Protein AF-A0A1X7SLJ9-F1 (afdb_monomer_lite)

Organism: Amphimedon queenslandica (NCBI:txid400682)

Structure (mmCIF, N/CA/C/O backbone):
data_AF-A0A1X7SLJ9-F1
#
_entry.id   AF-A0A1X7SLJ9-F1
#
loop_
_atom_site.group_PDB
_atom_site.id
_atom_site.type_symbol
_atom_site.label_atom_id
_atom_site.label_alt_id
_atom_site.label_comp_id
_atom_site.label_asym_id
_atom_site.label_entity_id
_atom_site.label_seq_id
_atom_site.pdbx_PDB_ins_code
_atom_site.Cartn_x
_atom_site.Cartn_y
_atom_site.Cartn_z
_atom_site.occupancy
_atom_site.B_iso_or_equiv
_atom_site.auth_seq_id
_atom_site.auth_comp_id
_atom_site.auth_asym_id
_atom_site.auth_atom_id
_atom_site.pdbx_PDB_model_num
ATOM 1 N N . PHE A 1 1 ? 35.121 7.921 26.436 1.00 48.25 1 PHE A N 1
ATOM 2 C CA . PHE A 1 1 ? 33.794 7.275 26.400 1.00 48.25 1 PHE A CA 1
ATOM 3 C C . PHE A 1 1 ? 33.051 7.766 25.170 1.00 48.25 1 PHE A C 1
ATOM 5 O O . PHE A 1 1 ? 33.217 8.932 24.834 1.00 48.25 1 PHE A O 1
ATOM 12 N N . ARG A 1 2 ? 32.301 6.902 24.476 1.00 56.66 2 ARG A N 1
ATOM 13 C CA . ARG A 1 2 ? 31.325 7.338 23.464 1.00 56.66 2 ARG A CA 1
ATOM 14 C C . ARG A 1 2 ? 29.972 7.434 24.161 1.00 56.66 2 ARG A C 1
ATOM 16 O O . ARG A 1 2 ? 29.612 6.500 24.869 1.00 56.66 2 ARG A O 1
ATOM 23 N N . VAL A 1 3 ? 29.285 8.556 23.991 1.00 63.47 3 VAL A N 1
ATOM 24 C CA . VAL A 1 3 ? 27.896 8.737 24.423 1.00 63.47 3 VAL A CA 1
ATOM 25 C C . VAL A 1 3 ? 27.028 8.500 23.192 1.00 63.47 3 VAL A C 1
ATOM 27 O O . VAL A 1 3 ? 27.372 8.983 22.115 1.00 63.47 3 VAL A O 1
ATOM 30 N N . TYR A 1 4 ? 25.962 7.720 23.342 1.00 71.12 4 TYR A N 1
ATOM 31 C CA . TYR A 1 4 ? 24.974 7.494 22.292 1.00 71.12 4 TYR A CA 1
ATOM 32 C C . TYR A 1 4 ? 23.721 8.299 22.634 1.00 71.12 4 TYR A C 1
ATOM 34 O O . TYR A 1 4 ? 23.261 8.263 23.775 1.00 71.12 4 TYR A O 1
ATOM 42 N N . THR A 1 5 ? 23.201 9.030 21.652 1.00 79.69 5 THR A N 1
ATOM 43 C CA . THR A 1 5 ? 22.027 9.899 21.783 1.00 79.69 5 THR A CA 1
ATOM 44 C C . THR A 1 5 ? 20.892 9.298 20.949 1.00 79.69 5 THR A C 1
ATOM 46 O O . THR A 1 5 ? 21.154 8.955 19.793 1.00 79.69 5 THR A O 1
ATOM 49 N N . PRO A 1 6 ? 19.666 9.139 21.486 1.00 78.38 6 PRO A N 1
ATOM 50 C CA . PRO A 1 6 ? 18.526 8.654 20.713 1.00 78.38 6 PRO A CA 1
ATOM 51 C C . PRO A 1 6 ? 18.189 9.593 19.553 1.00 78.38 6 PRO A C 1
ATOM 53 O O . PRO A 1 6 ? 18.415 10.801 19.632 1.00 78.38 6 PRO A O 1
ATOM 56 N N . VAL A 1 7 ? 17.620 9.029 18.492 1.00 82.50 7 VAL A N 1
ATOM 57 C CA . VAL A 1 7 ? 17.090 9.758 17.335 1.00 82.50 7 VAL A CA 1
ATOM 58 C C . VAL A 1 7 ? 15.571 9.638 17.377 1.00 82.50 7 VAL A C 1
ATOM 60 O O . VAL A 1 7 ? 15.067 8.537 17.585 1.00 82.50 7 VAL A O 1
ATOM 63 N N . CYS A 1 8 ? 14.843 10.739 17.211 1.00 79.06 8 CYS A N 1
ATOM 64 C CA . CYS A 1 8 ? 13.381 10.740 17.214 1.00 79.06 8 CYS A CA 1
ATOM 65 C C . CYS A 1 8 ? 12.800 10.469 15.822 1.00 79.06 8 CYS A C 1
ATOM 67 O O . CYS A 1 8 ? 13.476 10.669 14.814 1.00 79.06 8 CYS A O 1
ATOM 69 N N . ASN A 1 9 ? 11.563 9.972 15.753 1.00 70.00 9 ASN A N 1
ATOM 70 C CA . ASN A 1 9 ? 10.959 9.502 14.504 1.00 70.00 9 ASN A CA 1
ATOM 71 C C . ASN A 1 9 ? 10.797 10.618 13.451 1.00 70.00 9 ASN A C 1
ATOM 73 O O . ASN A 1 9 ? 11.026 10.374 12.270 1.00 70.00 9 ASN A O 1
ATOM 77 N N . ASP A 1 10 ? 10.509 11.852 13.878 1.00 71.94 10 ASP A N 1
ATOM 78 C CA . ASP A 1 10 ? 10.518 13.058 13.028 1.00 71.94 10 ASP A CA 1
ATOM 79 C C . ASP A 1 10 ? 11.873 13.329 12.343 1.00 71.94 10 ASP A C 1
ATOM 81 O O . ASP A 1 10 ? 11.947 13.991 11.309 1.00 71.94 10 ASP A O 1
ATOM 85 N N . ALA A 1 11 ? 12.961 12.828 12.926 1.00 72.56 11 ALA A N 1
ATOM 86 C CA . ALA A 1 11 ? 14.315 13.095 12.486 1.00 72.56 11 ALA A CA 1
ATOM 87 C C . ALA A 1 11 ? 14.735 12.259 11.276 1.00 72.56 11 ALA A C 1
ATOM 89 O O . ALA A 1 11 ? 15.725 12.608 10.634 1.00 72.56 11 ALA A O 1
ATOM 90 N N . ILE A 1 12 ? 14.043 11.152 10.989 1.00 68.12 12 ILE A N 1
ATOM 91 C CA . ILE A 1 12 ? 14.459 10.176 9.979 1.00 68.12 12 ILE A CA 1
ATOM 92 C C . ILE A 1 12 ? 13.602 10.282 8.718 1.00 68.12 12 ILE A C 1
ATOM 94 O O . ILE A 1 12 ? 12.466 9.820 8.665 1.00 68.12 12 ILE A O 1
ATOM 98 N N . ASN A 1 13 ? 14.216 10.799 7.656 1.00 65.25 13 ASN A N 1
ATOM 99 C CA . ASN A 1 13 ? 13.732 10.662 6.281 1.00 65.25 13 ASN A CA 1
ATOM 100 C C . ASN A 1 13 ? 14.383 9.467 5.566 1.00 65.25 13 ASN A C 1
ATOM 102 O O . ASN A 1 13 ? 15.430 8.955 5.985 1.00 65.25 13 ASN A O 1
ATOM 106 N N . ASP A 1 14 ? 13.788 9.084 4.435 1.00 59.72 14 ASP A N 1
ATOM 107 C CA . ASP A 1 14 ? 14.181 7.918 3.636 1.00 59.72 14 ASP A CA 1
ATOM 108 C C . ASP A 1 14 ? 15.657 7.985 3.216 1.00 59.72 14 ASP A C 1
ATOM 110 O O . ASP A 1 14 ? 16.352 6.971 3.161 1.00 59.72 14 ASP A O 1
ATOM 114 N N . GLN A 1 15 ? 16.174 9.201 2.992 1.00 63.28 15 GLN A N 1
ATOM 115 C CA . GLN A 1 15 ? 17.561 9.456 2.595 1.00 63.28 15 GLN A CA 1
ATOM 116 C C . GLN A 1 15 ? 18.555 9.064 3.697 1.00 63.28 15 GLN A C 1
ATOM 118 O O . GLN A 1 15 ? 19.539 8.373 3.416 1.00 63.28 15 GLN A O 1
ATOM 123 N N . PHE A 1 16 ? 18.309 9.480 4.949 1.00 73.12 16 PHE A N 1
ATOM 124 C CA . PHE A 1 16 ? 19.144 9.093 6.090 1.00 73.12 16 PHE A CA 1
ATOM 125 C C . PHE A 1 16 ? 19.110 7.581 6.291 1.00 73.12 16 PHE A C 1
ATOM 127 O O . PHE A 1 16 ? 20.163 6.948 6.373 1.00 73.12 16 PHE A O 1
ATOM 134 N N . ALA A 1 17 ? 17.913 6.996 6.339 1.00 68.62 17 ALA A N 1
ATOM 135 C CA . ALA A 1 17 ? 17.751 5.585 6.648 1.00 68.62 17 ALA A CA 1
ATOM 136 C C . ALA A 1 17 ? 18.286 4.671 5.521 1.00 68.62 17 ALA A C 1
ATOM 138 O O . ALA A 1 17 ? 18.965 3.685 5.810 1.00 68.62 17 ALA A O 1
ATOM 139 N N . TYR A 1 18 ? 18.144 5.050 4.245 1.00 63.09 18 TYR A N 1
ATOM 140 C CA . TYR A 1 18 ? 18.808 4.377 3.118 1.00 63.09 18 TYR A CA 1
ATOM 141 C C . TYR A 1 18 ? 20.343 4.463 3.196 1.00 63.09 18 TYR A C 1
ATOM 143 O O . TYR A 1 18 ? 21.041 3.449 3.078 1.00 63.09 18 TYR A O 1
ATOM 151 N N . ALA A 1 19 ? 20.895 5.659 3.440 1.00 69.06 19 ALA A N 1
ATOM 152 C CA . ALA A 1 19 ? 22.338 5.841 3.610 1.00 69.06 19 ALA A CA 1
ATOM 153 C C . ALA A 1 19 ? 22.876 5.060 4.827 1.00 69.06 19 ALA A C 1
ATOM 155 O O . ALA A 1 19 ? 23.996 4.539 4.787 1.00 69.06 19 ALA A O 1
ATOM 156 N N . PHE A 1 20 ? 22.065 4.925 5.881 1.00 75.50 20 PHE A N 1
ATOM 157 C CA . PHE A 1 20 ? 22.368 4.132 7.066 1.00 75.50 20 PHE A CA 1
ATOM 158 C C . PHE A 1 20 ? 22.419 2.634 6.760 1.00 75.50 20 PHE A C 1
ATOM 160 O O . PHE A 1 20 ? 23.442 2.002 7.034 1.00 75.50 20 PHE A O 1
ATOM 167 N N . CYS A 1 21 ? 21.391 2.080 6.110 1.00 69.12 21 CYS A N 1
ATOM 168 C CA . CYS A 1 21 ? 21.370 0.672 5.712 1.00 69.12 21 CYS A CA 1
ATOM 169 C C . CYS A 1 21 ? 22.557 0.318 4.801 1.00 69.12 21 CYS A C 1
ATOM 171 O O . CYS A 1 21 ? 23.283 -0.647 5.064 1.00 69.12 21 CYS A O 1
ATOM 173 N N . ARG A 1 22 ? 22.872 1.160 3.806 1.00 66.00 22 ARG A N 1
ATOM 174 C CA . ARG A 1 22 ? 24.061 0.945 2.964 1.00 66.00 22 ARG A CA 1
ATOM 175 C C . ARG A 1 22 ? 25.364 0.971 3.761 1.00 66.00 22 ARG A C 1
ATOM 177 O O . ARG A 1 22 ? 26.252 0.160 3.493 1.00 66.00 22 ARG A O 1
ATOM 184 N N . ARG A 1 23 ? 25.488 1.833 4.779 1.00 74.38 23 ARG A N 1
ATOM 185 C CA . ARG A 1 23 ? 26.698 1.924 5.617 1.00 74.38 23 ARG A CA 1
ATOM 186 C C . ARG A 1 23 ? 26.983 0.651 6.422 1.00 74.38 23 ARG A C 1
ATOM 188 O O . ARG A 1 23 ? 28.156 0.413 6.739 1.00 74.38 23 ARG A O 1
ATOM 195 N N . ILE A 1 24 ? 25.951 -0.139 6.729 1.00 67.75 24 ILE A N 1
ATOM 196 C CA . ILE A 1 24 ? 26.040 -1.422 7.446 1.00 67.75 24 ILE A CA 1
ATOM 197 C C . ILE A 1 24 ? 26.011 -2.656 6.517 1.00 67.75 24 ILE A C 1
ATOM 199 O O . ILE A 1 24 ? 25.929 -3.777 7.008 1.00 67.75 24 ILE A O 1
ATOM 203 N N . ASN A 1 25 ? 26.187 -2.460 5.199 1.00 60.47 25 ASN A N 1
ATOM 204 C CA . ASN A 1 25 ? 26.216 -3.469 4.120 1.00 60.47 25 ASN A CA 1
ATOM 205 C C . ASN A 1 25 ? 24.853 -4.038 3.675 1.00 60.47 25 ASN A C 1
ATOM 207 O O . ASN A 1 25 ? 24.778 -5.196 3.268 1.00 60.47 25 ASN A O 1
ATOM 211 N N . TYR A 1 26 ? 23.782 -3.244 3.727 1.00 55.56 26 TYR A N 1
ATOM 212 C CA . TYR A 1 26 ? 22.432 -3.647 3.322 1.00 55.56 26 TYR A CA 1
ATOM 213 C C . TYR A 1 26 ? 21.992 -2.788 2.115 1.00 55.56 26 TYR A C 1
ATOM 215 O O . TYR A 1 26 ? 21.949 -1.566 2.227 1.00 55.56 26 TYR A O 1
ATOM 223 N N . ASN A 1 27 ? 21.673 -3.384 0.955 1.00 52.25 27 ASN A N 1
ATOM 224 C CA . ASN A 1 27 ? 21.175 -2.664 -0.238 1.00 52.25 27 ASN A CA 1
ATOM 225 C C . ASN A 1 27 ? 19.636 -2.630 -0.305 1.00 52.25 27 ASN A C 1
ATOM 227 O O . ASN A 1 27 ? 19.050 -2.755 -1.381 1.00 52.25 27 ASN A O 1
ATOM 231 N N . SER A 1 28 ? 18.974 -2.486 0.841 1.00 50.66 28 SER A N 1
ATOM 232 C CA . SER A 1 28 ? 17.528 -2.306 0.914 1.00 50.66 28 SER A CA 1
ATOM 233 C C . SER A 1 28 ? 17.172 -0.845 1.160 1.00 50.66 28 SER A C 1
ATOM 235 O O . SER A 1 28 ? 17.907 -0.119 1.831 1.00 50.66 28 SER A O 1
ATOM 237 N N . TYR A 1 29 ? 15.989 -0.449 0.702 1.00 47.47 29 TYR A N 1
ATOM 238 C CA . TYR A 1 29 ? 15.293 0.678 1.311 1.00 47.47 29 TYR A CA 1
ATOM 239 C C . TYR A 1 29 ? 14.929 0.326 2.761 1.00 47.47 29 TYR A C 1
ATOM 241 O O . TYR A 1 29 ? 14.782 -0.864 3.079 1.00 47.47 29 TYR A O 1
ATOM 249 N N . PRO A 1 30 ? 14.884 1.316 3.662 1.00 41.03 30 PRO A N 1
ATOM 250 C CA . PRO A 1 30 ? 14.488 1.089 5.041 1.00 41.03 30 PRO A CA 1
ATOM 251 C C . PRO A 1 30 ? 13.016 0.679 5.085 1.00 41.03 30 PRO A C 1
ATOM 253 O O . PRO A 1 30 ? 12.167 1.311 4.460 1.00 41.03 30 PRO A O 1
ATOM 256 N N . VAL A 1 31 ? 12.700 -0.368 5.842 1.00 41.16 31 VAL A N 1
ATOM 257 C CA . VAL A 1 31 ? 11.316 -0.599 6.255 1.00 41.16 31 VAL A CA 1
ATOM 258 C C . VAL A 1 31 ? 11.114 0.205 7.527 1.00 41.16 31 VAL A C 1
ATOM 260 O O . VAL A 1 31 ? 11.691 -0.127 8.560 1.00 41.16 31 VAL A O 1
ATOM 263 N N . TYR A 1 32 ? 10.313 1.264 7.460 1.00 42.06 32 TYR A N 1
ATOM 264 C CA . TYR A 1 32 ? 9.763 1.873 8.665 1.00 42.06 32 TYR A CA 1
ATOM 265 C C . TYR A 1 32 ? 8.797 0.864 9.284 1.00 42.06 32 TYR A C 1
ATOM 267 O O . TYR A 1 32 ? 7.655 0.724 8.848 1.00 42.06 32 TYR A O 1
ATOM 275 N N . GLU A 1 33 ? 9.278 0.110 10.267 1.00 39.19 33 GLU A N 1
ATOM 276 C CA . GLU A 1 33 ? 8.392 -0.666 11.122 1.00 39.19 33 GLU A CA 1
ATOM 277 C C . GLU A 1 33 ? 7.621 0.323 11.992 1.00 39.19 33 GLU A C 1
ATOM 279 O O . GLU A 1 33 ? 8.217 1.102 12.741 1.00 39.19 33 GLU A O 1
ATOM 284 N N . LEU A 1 34 ? 6.288 0.303 11.900 1.00 36.69 34 LEU A N 1
ATOM 285 C CA . LEU A 1 34 ? 5.486 0.984 12.903 1.00 36.69 34 LEU A CA 1
ATOM 286 C C . LEU A 1 34 ? 5.742 0.319 14.251 1.00 36.69 34 LEU A C 1
ATOM 288 O O . LEU A 1 34 ? 5.574 -0.884 14.435 1.00 36.69 34 LEU A O 1
ATOM 292 N N . LEU A 1 35 ? 6.223 1.150 15.164 1.00 40.47 35 LEU A N 1
ATOM 293 C CA . LEU A 1 35 ? 6.882 0.731 16.382 1.00 40.47 35 LEU A CA 1
ATOM 294 C C . LEU A 1 35 ? 5.920 -0.018 17.317 1.00 40.47 35 LEU A C 1
ATOM 296 O O . LEU A 1 35 ? 4.981 0.566 17.867 1.00 40.47 35 LEU A O 1
ATOM 300 N N . ILE A 1 36 ? 6.201 -1.303 17.544 1.00 35.75 36 ILE A N 1
ATOM 301 C CA . ILE A 1 36 ? 5.658 -2.063 18.673 1.00 35.75 36 ILE A CA 1
ATOM 302 C C . ILE A 1 36 ? 6.455 -1.649 19.914 1.00 35.75 36 ILE A C 1
ATOM 304 O O . ILE A 1 36 ? 7.492 -2.234 20.209 1.00 35.75 36 ILE A O 1
ATOM 308 N N . GLY A 1 37 ? 5.988 -0.627 20.630 1.00 41.06 37 GLY A N 1
ATOM 309 C CA . GLY A 1 37 ? 6.557 -0.246 21.921 1.00 41.06 37 GLY A CA 1
ATOM 310 C C . GLY A 1 37 ? 6.643 1.254 22.186 1.00 41.06 37 GLY A C 1
ATOM 311 O O . GLY A 1 37 ? 6.261 2.109 21.386 1.00 41.06 37 GLY A O 1
ATOM 312 N N . THR A 1 38 ? 7.153 1.547 23.372 1.00 44.59 38 THR A N 1
ATOM 313 C CA . THR A 1 38 ? 7.353 2.869 23.959 1.00 44.59 38 THR A CA 1
ATOM 314 C C . THR A 1 38 ? 8.820 3.292 23.884 1.00 44.59 38 THR A C 1
ATOM 316 O O . THR A 1 38 ? 9.717 2.485 23.649 1.00 44.59 38 THR A O 1
ATOM 319 N N . GLU A 1 39 ? 9.103 4.567 24.154 1.00 46.22 39 GLU A N 1
ATOM 320 C CA . GLU A 1 39 ? 10.480 5.064 24.279 1.00 46.22 39 GLU A CA 1
ATOM 321 C C . GLU A 1 39 ? 11.304 4.277 25.319 1.00 46.22 39 GLU A C 1
ATOM 323 O O . GLU A 1 39 ? 12.498 4.062 25.115 1.00 46.22 39 GLU A O 1
ATOM 328 N N . SER A 1 40 ? 10.681 3.774 26.390 1.00 53.12 40 SER A N 1
ATOM 329 C CA . SER A 1 40 ? 11.324 2.924 27.407 1.00 53.12 40 SER A CA 1
ATOM 330 C C . SER A 1 40 ? 11.813 1.563 26.899 1.00 53.12 40 SER A C 1
ATOM 332 O O . SER A 1 40 ? 12.706 0.991 27.520 1.00 53.12 40 SER A O 1
ATOM 334 N N . ASP A 1 41 ? 11.270 1.052 25.792 1.00 50.50 41 ASP A N 1
ATOM 335 C CA . ASP A 1 41 ? 11.620 -0.277 25.271 1.00 50.50 41 ASP A CA 1
ATOM 336 C C . ASP A 1 41 ? 12.905 -0.254 24.416 1.00 50.50 41 ASP A C 1
ATOM 338 O O . ASP A 1 41 ? 13.547 -1.287 24.223 1.00 50.50 41 ASP A O 1
ATOM 342 N N . TYR A 1 42 ? 13.309 0.933 23.936 1.00 53.66 42 TYR A N 1
ATOM 343 C CA . TYR A 1 42 ? 14.400 1.101 22.962 1.00 53.66 42 TYR A CA 1
ATOM 344 C C . TYR A 1 42 ? 15.397 2.227 23.279 1.00 53.66 42 TYR A C 1
ATOM 346 O O . TYR A 1 42 ? 16.492 2.251 22.712 1.00 53.66 42 TYR A O 1
ATOM 354 N N . SER A 1 43 ? 15.065 3.164 24.173 1.00 54.59 43 SER A N 1
ATOM 355 C CA . SER A 1 43 ? 16.003 4.199 24.629 1.00 54.59 43 SER A CA 1
ATOM 356 C C . SER A 1 43 ? 16.854 3.725 25.810 1.00 54.59 43 SER A C 1
ATOM 358 O O . SER A 1 43 ? 16.473 2.863 26.602 1.00 54.59 43 SER A O 1
ATOM 360 N N . VAL A 1 44 ? 18.033 4.329 25.963 1.00 54.34 44 VAL A N 1
ATOM 361 C CA . VAL A 1 44 ? 18.805 4.199 27.200 1.00 54.34 44 VAL A CA 1
ATOM 362 C C . VAL A 1 44 ? 18.157 5.112 28.236 1.00 54.34 44 VAL A C 1
ATOM 364 O O . VAL A 1 44 ? 18.140 6.328 28.050 1.00 54.34 44 VAL A O 1
ATOM 367 N N . TYR A 1 45 ? 17.667 4.546 29.342 1.00 47.56 45 TYR A N 1
ATOM 368 C CA . TYR A 1 45 ? 17.189 5.336 30.478 1.00 47.56 45 TYR A CA 1
ATOM 369 C C . TYR A 1 45 ? 18.200 6.440 30.841 1.00 47.56 45 TYR A C 1
ATOM 371 O O . TYR A 1 45 ? 19.391 6.167 31.013 1.00 47.56 45 TYR A O 1
ATOM 379 N N . ASN A 1 46 ? 17.695 7.663 31.045 1.00 55.06 46 ASN A N 1
ATOM 380 C CA . ASN A 1 46 ? 18.447 8.848 31.487 1.00 55.06 46 ASN A CA 1
ATOM 381 C C . ASN A 1 46 ? 19.254 9.610 30.400 1.00 55.06 46 ASN A C 1
ATOM 383 O O . ASN A 1 46 ? 20.262 10.250 30.707 1.00 55.06 46 ASN A O 1
ATOM 387 N N . THR A 1 47 ? 18.815 9.601 29.135 1.00 59.69 47 THR A N 1
ATOM 388 C CA . THR A 1 47 ? 19.351 10.496 28.089 1.00 59.69 47 THR A CA 1
ATOM 389 C C . THR A 1 47 ? 18.811 11.922 28.234 1.00 59.69 47 THR A C 1
ATOM 391 O O . THR A 1 47 ? 17.619 12.156 28.069 1.00 59.69 47 THR A O 1
ATOM 394 N N . THR A 1 48 ? 19.686 12.900 28.488 1.00 68.88 48 THR A N 1
ATOM 395 C CA . THR A 1 48 ? 19.322 14.327 28.657 1.00 68.88 48 THR A CA 1
ATOM 396 C C . THR A 1 48 ? 19.241 15.114 27.341 1.00 68.88 48 THR A C 1
ATOM 398 O O . THR A 1 48 ? 19.307 16.342 27.349 1.00 68.88 48 THR A O 1
ATOM 401 N N . SER A 1 49 ? 19.232 14.418 26.205 1.00 81.00 49 SER A N 1
ATOM 402 C CA . SER A 1 49 ? 19.111 15.015 24.874 1.00 81.00 49 SER A CA 1
ATOM 403 C C . SER A 1 49 ? 18.706 13.961 23.849 1.00 81.00 49 SER A C 1
ATOM 405 O O . SER A 1 49 ? 19.051 12.788 24.017 1.00 81.00 49 SER A O 1
ATOM 407 N N . VAL A 1 50 ? 18.040 14.399 22.786 1.00 84.00 50 VAL A N 1
ATOM 408 C CA . VAL A 1 50 ? 17.619 13.598 21.629 1.00 84.00 50 VAL A CA 1
ATOM 409 C C . VAL A 1 50 ? 17.963 14.321 20.325 1.00 84.00 50 VAL A C 1
ATOM 411 O O . VAL A 1 50 ? 18.142 15.539 20.315 1.00 84.00 50 VAL A O 1
ATOM 414 N N . ILE A 1 51 ? 18.084 13.577 19.227 1.00 87.00 51 ILE A N 1
ATOM 415 C CA . ILE A 1 51 ? 18.360 14.101 17.884 1.00 87.00 51 ILE A CA 1
ATOM 416 C C . ILE A 1 51 ? 17.053 14.212 17.091 1.00 87.00 51 ILE A C 1
ATOM 418 O O . ILE A 1 51 ? 16.315 13.234 16.978 1.00 87.00 51 ILE A O 1
ATOM 422 N N . THR A 1 52 ? 16.820 15.384 16.500 1.00 84.88 52 THR A N 1
ATOM 423 C CA . THR A 1 52 ? 15.670 15.722 15.641 1.00 84.88 52 THR A CA 1
ATOM 424 C C . THR A 1 52 ? 16.146 16.248 14.276 1.00 84.88 52 THR A C 1
ATOM 426 O O . THR A 1 52 ? 17.317 16.599 14.118 1.00 84.88 52 THR A O 1
ATOM 429 N N . ASN A 1 53 ? 15.259 16.281 13.274 1.00 82.00 53 ASN A N 1
ATOM 430 C CA . ASN A 1 53 ? 15.499 16.809 11.914 1.00 82.00 53 ASN A CA 1
ATOM 431 C C . ASN A 1 53 ? 16.864 16.445 11.272 1.00 82.00 53 ASN A C 1
ATOM 433 O O . ASN A 1 53 ? 17.658 17.340 10.965 1.00 82.00 53 ASN A O 1
ATOM 437 N N . ILE A 1 54 ? 17.172 15.159 11.044 1.00 85.81 54 ILE A N 1
ATOM 438 C CA . ILE A 1 54 ? 18.406 14.787 10.329 1.00 85.81 54 ILE A CA 1
ATOM 439 C C . ILE A 1 54 ? 18.232 15.034 8.826 1.00 85.81 54 ILE A C 1
ATOM 441 O O . ILE A 1 54 ? 17.338 14.484 8.187 1.00 85.81 54 ILE A O 1
ATOM 445 N N . THR A 1 55 ? 19.144 15.791 8.220 1.00 78.81 55 THR A N 1
ATOM 446 C CA . THR A 1 55 ? 19.228 15.959 6.762 1.00 78.81 55 THR A CA 1
ATOM 447 C C . THR A 1 55 ? 20.602 15.540 6.256 1.00 78.81 55 THR A C 1
ATOM 449 O O . THR A 1 55 ? 21.625 15.960 6.799 1.00 78.81 55 THR A O 1
ATOM 452 N N . CYS A 1 56 ? 20.636 14.730 5.198 1.00 71.75 56 CYS A N 1
ATOM 453 C CA . CYS A 1 56 ? 21.848 14.129 4.642 1.00 71.75 56 CYS A CA 1
ATOM 454 C C . CYS A 1 56 ? 21.951 14.344 3.131 1.00 71.75 56 CYS A C 1
ATOM 456 O O . CYS A 1 56 ? 20.999 14.757 2.478 1.00 71.75 56 CYS A O 1
ATOM 458 N N . SER A 1 57 ? 23.109 14.005 2.562 1.00 69.81 57 SER A N 1
ATOM 459 C CA . SER A 1 57 ? 23.219 13.779 1.121 1.00 69.81 57 SER A CA 1
ATOM 460 C C . SER A 1 57 ? 22.753 12.359 0.782 1.00 69.81 57 SER A C 1
ATOM 462 O O . SER A 1 57 ? 23.078 11.419 1.508 1.00 69.81 57 SER A O 1
ATOM 464 N N . TYR A 1 58 ? 22.061 12.198 -0.350 1.00 53.66 58 TYR A N 1
ATOM 465 C CA . TYR A 1 58 ? 21.409 10.965 -0.834 1.00 53.66 58 TYR A CA 1
ATOM 466 C C . TYR A 1 58 ? 22.268 9.682 -0.857 1.00 53.66 58 TYR A C 1
ATOM 468 O O . TYR A 1 58 ? 21.740 8.583 -1.023 1.00 53.66 58 TYR A O 1
ATOM 476 N N . SER A 1 59 ? 23.590 9.789 -0.722 1.00 56.09 59 SER A N 1
ATOM 477 C CA . SER A 1 59 ? 24.522 8.659 -0.787 1.00 56.09 59 SER A CA 1
ATOM 478 C C . SER A 1 59 ? 25.509 8.570 0.380 1.00 56.09 59 SER A C 1
ATOM 480 O O . SER A 1 59 ? 26.358 7.677 0.366 1.00 56.09 59 SER A O 1
ATOM 482 N N . SER A 1 60 ? 25.431 9.451 1.388 1.00 66.38 60 SER A N 1
ATOM 483 C CA . SER A 1 60 ? 26.406 9.449 2.484 1.00 66.38 60 SER A CA 1
ATOM 484 C C . SER A 1 60 ? 25.880 9.991 3.810 1.00 66.38 60 SER A C 1
ATOM 486 O O . SER A 1 60 ? 25.303 11.072 3.882 1.00 66.38 60 SER A O 1
ATOM 488 N N . LEU A 1 61 ? 26.238 9.284 4.888 1.00 74.06 61 LEU A N 1
ATOM 489 C CA . LEU A 1 61 ? 26.127 9.767 6.268 1.00 74.06 61 LEU A CA 1
ATOM 490 C C . LEU A 1 61 ? 27.193 10.825 6.631 1.00 74.06 61 LEU A C 1
ATOM 492 O O . LEU A 1 61 ? 27.168 11.392 7.722 1.00 74.06 61 LEU A O 1
ATOM 496 N N . SER A 1 62 ? 28.182 11.069 5.764 1.00 79.06 62 SER A N 1
ATOM 497 C CA . SER A 1 62 ? 29.216 12.078 6.010 1.00 79.06 62 SER A CA 1
ATOM 498 C C . SER A 1 62 ? 28.666 13.485 5.779 1.00 79.06 62 SER A C 1
ATOM 500 O O . SER A 1 62 ? 28.344 13.837 4.645 1.00 79.06 62 SER A O 1
ATOM 502 N N . GLY A 1 63 ? 28.638 14.307 6.827 1.00 75.81 63 GLY A N 1
ATOM 503 C CA . GLY A 1 63 ? 28.194 15.700 6.728 1.00 75.81 63 GLY A CA 1
ATOM 504 C C . GLY A 1 63 ? 26.681 15.895 6.833 1.00 75.81 63 GLY A C 1
ATOM 505 O O . GLY A 1 63 ? 26.201 16.960 6.461 1.00 75.81 63 GLY A O 1
ATOM 506 N N . CYS A 1 64 ? 25.938 14.909 7.347 1.00 82.69 64 CYS A N 1
ATOM 507 C CA . CYS A 1 64 ? 24.556 15.144 7.757 1.00 82.69 64 CYS A CA 1
ATOM 508 C C . CYS A 1 64 ? 24.491 16.237 8.832 1.00 82.69 64 CYS A C 1
ATOM 510 O O . CYS A 1 64 ? 25.300 16.246 9.764 1.00 82.69 64 CYS A O 1
ATOM 512 N N . THR A 1 65 ? 23.503 17.117 8.727 1.00 88.50 65 THR A N 1
ATOM 513 C CA . THR A 1 65 ? 23.146 18.080 9.774 1.00 88.50 65 THR A CA 1
ATOM 514 C C . THR A 1 65 ? 21.938 17.571 10.544 1.00 88.50 65 THR A C 1
ATOM 516 O O . THR A 1 65 ? 21.131 16.821 10.003 1.00 88.50 65 THR A O 1
ATOM 519 N N . TYR A 1 66 ? 21.826 17.959 11.809 1.00 89.69 66 TYR A N 1
ATOM 520 C CA . TYR A 1 66 ? 20.736 17.556 12.690 1.00 89.69 66 TYR A CA 1
ATOM 521 C C . TYR A 1 66 ? 20.542 18.593 13.798 1.00 89.69 66 TYR A C 1
ATOM 523 O O . TYR A 1 66 ? 21.474 19.332 14.128 1.00 89.69 66 TYR A O 1
ATOM 531 N N . THR A 1 67 ? 19.347 18.641 14.381 1.00 90.31 67 THR A N 1
ATOM 532 C CA . THR A 1 67 ? 19.063 19.414 15.594 1.00 90.31 67 THR A CA 1
ATOM 533 C C . THR A 1 67 ? 19.109 18.518 16.830 1.00 90.31 67 THR A C 1
ATOM 535 O O . THR A 1 67 ? 19.030 17.293 16.739 1.00 90.31 67 THR A O 1
ATOM 538 N N . THR A 1 68 ? 19.271 19.125 18.003 1.00 88.31 68 THR A N 1
ATOM 539 C CA . THR A 1 68 ? 19.205 18.424 19.290 1.00 88.31 68 THR A CA 1
ATOM 540 C C . THR A 1 68 ? 18.225 19.128 20.209 1.00 88.31 68 THR A C 1
ATOM 542 O O . THR A 1 68 ? 18.340 20.343 20.381 1.00 88.31 68 THR A O 1
ATOM 545 N N . ASP A 1 69 ? 17.329 18.374 20.833 1.00 84.12 69 ASP A N 1
ATOM 546 C CA . ASP A 1 69 ? 16.449 18.863 21.896 1.00 84.12 69 ASP A CA 1
ATOM 547 C C . ASP A 1 69 ? 16.871 18.252 23.248 1.00 84.12 69 ASP A C 1
ATOM 549 O O . ASP A 1 69 ? 17.518 17.207 23.294 1.00 84.12 69 ASP A O 1
ATOM 553 N N . SER A 1 70 ? 16.543 18.926 24.350 1.00 82.81 70 SER A N 1
ATOM 554 C CA . SER A 1 70 ? 16.682 18.452 25.736 1.00 82.81 70 SER A CA 1
ATOM 555 C C . SER A 1 70 ? 15.461 17.671 26.249 1.00 82.81 70 SER A C 1
ATOM 557 O O . SER A 1 70 ? 15.458 17.220 27.394 1.00 82.81 70 SER A O 1
ATOM 559 N N . THR A 1 71 ? 14.417 17.546 25.428 1.00 73.75 71 THR A N 1
ATOM 560 C CA . THR A 1 71 ? 13.232 16.715 25.680 1.00 73.75 71 THR A CA 1
ATOM 561 C C . THR A 1 71 ? 13.490 15.235 25.361 1.00 73.75 71 THR A C 1
ATOM 563 O O . THR A 1 71 ? 14.611 14.823 25.059 1.00 73.75 71 THR A O 1
ATOM 566 N N . ASN A 1 72 ? 12.440 14.422 25.473 1.00 73.50 72 ASN A N 1
ATOM 567 C CA . ASN A 1 72 ? 12.395 13.032 25.040 1.00 73.50 72 ASN A CA 1
ATOM 568 C C . ASN A 1 72 ? 11.616 12.916 23.710 1.00 73.50 72 ASN A C 1
ATOM 570 O O . ASN A 1 72 ? 10.938 13.855 23.293 1.00 73.50 72 ASN A O 1
ATOM 574 N N . CYS A 1 73 ? 11.655 11.770 23.032 1.00 71.69 73 CYS A N 1
ATOM 575 C CA . CYS A 1 73 ? 11.045 11.631 21.704 1.00 71.69 73 CYS A CA 1
ATOM 576 C C . CYS A 1 73 ? 9.505 11.517 21.706 1.00 71.69 73 CYS A C 1
ATOM 578 O O . CYS A 1 73 ? 8.895 11.316 20.654 1.00 71.69 73 CYS A O 1
ATOM 580 N N . SER A 1 74 ? 8.848 11.656 22.861 1.00 68.94 74 SER A N 1
ATOM 581 C CA . SER A 1 74 ? 7.395 11.476 23.008 1.00 68.94 74 SER A CA 1
ATOM 582 C C . SER A 1 74 ? 6.560 12.461 22.174 1.00 68.94 74 SER A C 1
ATOM 584 O O . SER A 1 74 ? 5.547 12.065 21.604 1.00 68.94 74 SER A O 1
ATOM 586 N N . SER A 1 75 ? 6.993 13.719 22.028 1.00 69.00 75 SER A N 1
ATOM 587 C CA . SER A 1 75 ? 6.345 14.716 21.152 1.00 69.00 75 SER A CA 1
ATOM 588 C C . SER A 1 75 ? 6.660 14.544 19.661 1.00 69.00 75 SER A C 1
ATOM 590 O O . SER A 1 75 ? 6.073 15.230 18.829 1.00 69.00 75 SER A O 1
ATOM 592 N N . TYR A 1 76 ? 7.579 13.638 19.325 1.00 65.69 76 TYR A N 1
ATOM 593 C CA . TYR A 1 76 ? 8.170 13.468 17.996 1.00 65.69 76 TYR A CA 1
ATOM 594 C C . TYR A 1 76 ? 7.822 12.112 17.355 1.00 65.69 76 TYR A C 1
ATOM 596 O O . TYR A 1 76 ? 8.508 11.648 16.447 1.00 65.69 76 TYR A O 1
ATOM 604 N N . GLY A 1 77 ? 6.758 11.456 17.836 1.00 60.12 77 GLY A N 1
ATOM 605 C CA . GLY A 1 77 ? 6.303 10.145 17.353 1.00 60.12 77 GLY A CA 1
ATOM 606 C C . GLY A 1 77 ? 7.021 8.938 17.974 1.00 60.12 77 GLY A C 1
ATOM 607 O O . GLY A 1 77 ? 6.770 7.808 17.558 1.00 60.12 77 GLY A O 1
ATOM 608 N N . GLY A 1 78 ? 7.873 9.159 18.980 1.00 66.31 78 GLY A N 1
ATOM 609 C CA . GLY A 1 78 ? 8.710 8.137 19.609 1.00 66.31 78 GLY A CA 1
ATOM 610 C C . GLY A 1 78 ? 10.135 8.102 19.050 1.00 66.31 78 GLY A C 1
ATOM 611 O O . GLY A 1 78 ? 10.521 8.916 18.211 1.00 66.31 78 GLY A O 1
ATOM 612 N N . VAL A 1 79 ? 10.943 7.168 19.557 1.00 69.94 79 VAL A N 1
ATOM 613 C CA . VAL A 1 79 ? 12.294 6.900 19.033 1.00 69.94 79 VAL A CA 1
ATOM 614 C C . VAL A 1 79 ? 12.168 6.372 17.604 1.00 69.94 79 VAL A C 1
ATOM 616 O O . VAL A 1 79 ? 11.281 5.575 17.320 1.00 69.94 79 VAL A O 1
ATOM 619 N N . ALA A 1 80 ? 13.042 6.797 16.699 1.00 68.00 80 ALA A N 1
ATOM 620 C CA . ALA A 1 80 ? 13.031 6.311 15.330 1.00 68.00 80 ALA A CA 1
ATOM 621 C C . ALA A 1 80 ? 13.535 4.867 15.255 1.00 68.00 80 ALA A C 1
ATOM 623 O O . ALA A 1 80 ? 14.657 4.572 15.675 1.00 68.00 80 ALA A O 1
ATOM 624 N N . ILE A 1 81 ? 12.728 3.983 14.669 1.00 62.03 81 ILE A N 1
ATOM 625 C CA . ILE A 1 81 ? 13.096 2.593 14.399 1.00 62.03 81 ILE A CA 1
ATOM 626 C C . ILE A 1 81 ? 12.763 2.278 12.947 1.00 62.03 81 ILE A C 1
ATOM 628 O O . ILE A 1 81 ? 11.683 2.583 12.452 1.00 62.03 81 ILE A O 1
ATOM 632 N N . PHE A 1 82 ? 13.727 1.677 12.262 1.00 60.31 82 PHE A N 1
ATOM 633 C CA . PHE A 1 82 ? 13.581 1.195 10.900 1.00 60.31 82 PHE A CA 1
ATOM 634 C C . PHE A 1 82 ? 14.435 -0.059 10.730 1.00 60.31 82 PHE A C 1
ATOM 636 O O . PHE A 1 82 ? 15.569 -0.134 11.210 1.00 60.31 82 PHE A O 1
ATOM 643 N N . SER A 1 83 ? 13.890 -1.038 10.021 1.00 58.22 83 SER A N 1
ATOM 644 C CA . SER A 1 83 ? 14.576 -2.277 9.697 1.00 58.22 83 SER A CA 1
ATOM 645 C C . SER A 1 83 ? 15.314 -2.131 8.376 1.00 58.22 83 SER A C 1
ATOM 647 O O . SER A 1 83 ? 14.724 -1.958 7.306 1.00 58.22 83 SER A O 1
ATOM 649 N N . CYS A 1 84 ? 16.637 -2.246 8.443 1.00 54.69 84 CYS A N 1
ATOM 650 C CA . CYS A 1 84 ? 17.440 -2.551 7.272 1.00 54.69 84 CYS A CA 1
ATOM 651 C C . CYS A 1 84 ? 17.258 -4.036 6.954 1.00 54.69 84 CYS A C 1
ATOM 653 O O . CYS A 1 84 ? 17.512 -4.893 7.798 1.00 54.69 84 CYS A O 1
ATOM 655 N N . ARG A 1 85 ? 16.851 -4.360 5.728 1.00 52.69 85 ARG A N 1
ATOM 656 C CA . ARG A 1 85 ? 16.677 -5.745 5.289 1.00 52.69 85 ARG A CA 1
ATOM 657 C C . ARG A 1 85 ? 17.985 -6.280 4.727 1.00 52.69 85 ARG A C 1
ATOM 659 O O . ARG A 1 85 ? 18.586 -5.632 3.869 1.00 52.69 85 ARG A O 1
ATOM 666 N N . GLU A 1 86 ? 18.412 -7.452 5.201 1.00 48.28 86 GLU A N 1
ATOM 667 C CA . GLU A 1 86 ? 19.628 -8.103 4.706 1.00 48.28 86 GLU A CA 1
ATOM 668 C C . GLU A 1 86 ? 19.662 -8.109 3.177 1.00 48.28 86 GLU A C 1
ATOM 670 O O . GLU A 1 86 ? 18.625 -8.236 2.517 1.00 48.28 86 GLU A O 1
ATOM 675 N N . ASN A 1 87 ? 20.869 -7.996 2.613 1.00 48.91 87 ASN A N 1
ATOM 676 C CA . ASN A 1 87 ? 21.075 -8.229 1.192 1.00 48.91 87 ASN A CA 1
ATOM 677 C C . ASN A 1 87 ? 20.507 -9.601 0.842 1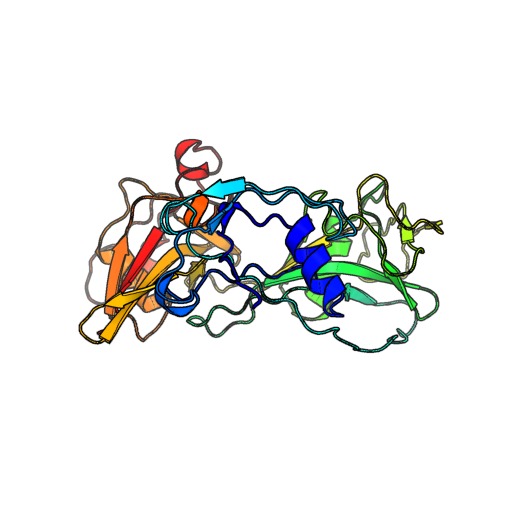.00 48.91 87 ASN A C 1
ATOM 679 O O . ASN A 1 87 ? 21.135 -10.624 1.113 1.00 48.91 87 ASN A O 1
ATOM 683 N N . VAL A 1 88 ? 19.337 -9.608 0.204 1.00 41.50 88 VAL A N 1
ATOM 684 C CA . VAL A 1 88 ? 18.765 -10.812 -0.372 1.00 41.50 88 VAL A CA 1
ATOM 685 C C . VAL A 1 88 ? 19.642 -11.160 -1.568 1.00 41.50 88 VAL A C 1
ATOM 687 O O . VAL A 1 88 ? 19.377 -10.778 -2.704 1.00 41.50 88 VAL A O 1
ATOM 690 N N . THR A 1 89 ? 20.710 -11.906 -1.299 1.00 39.84 89 THR A N 1
ATOM 691 C CA . THR A 1 89 ? 21.596 -12.534 -2.280 1.00 39.84 89 THR A CA 1
ATOM 692 C C . THR A 1 89 ? 20.892 -13.702 -2.979 1.00 39.84 89 THR A C 1
ATOM 694 O O . THR A 1 89 ? 21.506 -14.718 -3.309 1.00 39.84 89 THR A O 1
ATOM 697 N N . THR A 1 90 ? 19.594 -13.553 -3.278 1.00 41.31 90 THR A N 1
ATOM 698 C CA . THR A 1 90 ? 18.955 -14.322 -4.340 1.00 41.31 90 THR A CA 1
ATOM 699 C C . THR A 1 90 ? 19.612 -13.895 -5.634 1.00 41.31 90 THR A C 1
ATOM 701 O O . THR A 1 90 ? 19.255 -12.862 -6.193 1.00 41.31 90 THR A O 1
ATOM 704 N N . SER A 1 91 ? 20.616 -14.684 -6.008 1.00 40.84 91 SER A N 1
ATOM 705 C CA . SER A 1 91 ? 21.128 -14.928 -7.349 1.00 40.84 91 SER A CA 1
ATOM 706 C C . SER A 1 91 ? 20.838 -13.859 -8.404 1.00 40.84 91 SER A C 1
ATOM 708 O O . SER A 1 91 ? 19.688 -13.543 -8.728 1.00 40.84 91 SER A O 1
ATOM 710 N N . THR A 1 92 ? 21.908 -13.483 -9.107 1.00 48.38 92 THR A N 1
ATOM 711 C CA . THR A 1 92 ? 21.871 -13.275 -10.559 1.00 48.38 92 THR A CA 1
ATOM 712 C C . THR A 1 92 ? 21.150 -14.466 -11.194 1.00 48.38 92 THR A C 1
ATOM 714 O O . THR A 1 92 ? 21.746 -15.492 -11.512 1.00 48.38 92 THR A O 1
ATOM 717 N N . SER A 1 93 ? 19.826 -14.376 -11.228 1.00 52.81 93 SER A N 1
ATOM 718 C CA . SER A 1 93 ? 18.937 -15.462 -11.595 1.00 52.81 93 SER A CA 1
ATOM 719 C C . SER A 1 93 ? 18.734 -15.309 -13.077 1.00 52.81 93 SER A C 1
ATOM 721 O O . SER A 1 93 ? 17.915 -14.491 -13.500 1.00 52.81 93 SER A O 1
ATOM 723 N N . GLU A 1 94 ? 19.528 -16.077 -13.820 1.00 57.16 94 GLU A N 1
ATOM 724 C CA . GLU A 1 94 ? 19.301 -16.342 -15.232 1.00 57.16 94 GLU A CA 1
ATOM 725 C C . GLU A 1 94 ? 17.805 -16.598 -15.419 1.00 57.16 94 GLU A C 1
ATOM 727 O O . GLU A 1 94 ? 17.229 -17.511 -14.817 1.00 57.16 94 GLU A O 1
ATOM 732 N N . CYS A 1 95 ? 17.146 -15.716 -16.161 1.00 69.31 95 CYS A N 1
ATOM 733 C CA . CYS A 1 95 ? 15.777 -15.954 -16.572 1.00 69.31 95 CYS A CA 1
ATOM 734 C C . CYS A 1 95 ? 15.800 -16.741 -17.871 1.00 69.31 95 CYS A C 1
ATOM 736 O O . CYS A 1 95 ? 16.573 -16.433 -18.771 1.00 69.31 95 CYS A O 1
ATOM 738 N N . SER A 1 96 ? 14.927 -17.735 -17.995 1.00 61.75 96 SER A N 1
ATOM 739 C CA . SER A 1 96 ? 14.672 -18.343 -19.295 1.00 61.75 96 SER A CA 1
ATOM 740 C C . SER A 1 96 ? 14.075 -17.271 -20.209 1.00 61.75 96 SER A C 1
ATOM 742 O O . SER A 1 96 ? 13.000 -16.747 -19.904 1.00 61.75 96 SER A O 1
ATOM 744 N N . ASP A 1 97 ? 14.785 -16.925 -21.285 1.00 53.44 97 ASP A N 1
ATOM 745 C CA . ASP A 1 97 ? 14.431 -15.806 -22.162 1.00 53.44 97 ASP A CA 1
ATOM 746 C C . ASP A 1 97 ? 12.958 -15.841 -22.619 1.00 53.44 97 ASP A C 1
ATOM 748 O O . ASP A 1 97 ? 12.468 -16.847 -23.137 1.00 53.44 97 ASP A O 1
ATOM 752 N N . GLY A 1 98 ? 12.261 -14.712 -22.432 1.00 50.47 98 GLY A N 1
ATOM 753 C CA . GLY A 1 98 ? 10.951 -14.422 -23.029 1.00 50.47 98 GLY A CA 1
ATOM 754 C C . GLY A 1 98 ? 9.862 -13.899 -22.080 1.00 50.47 98 GLY A C 1
ATOM 755 O O . GLY A 1 98 ? 9.152 -12.958 -22.434 1.00 50.47 98 GLY A O 1
ATOM 756 N N . ASN A 1 99 ? 9.687 -14.495 -20.891 1.00 51.19 99 ASN A N 1
ATOM 757 C CA . ASN A 1 99 ? 8.331 -14.580 -20.306 1.00 51.19 99 ASN A CA 1
ATOM 758 C C . ASN A 1 99 ? 8.120 -14.104 -18.854 1.00 51.19 99 ASN A C 1
ATOM 760 O O . ASN A 1 99 ? 7.004 -14.221 -18.345 1.00 51.19 99 ASN A O 1
ATOM 764 N N . SER A 1 100 ? 9.125 -13.535 -18.185 1.00 60.47 100 SER A N 1
ATOM 765 C CA . SER A 1 100 ? 9.001 -13.074 -16.792 1.00 60.47 100 SER A CA 1
ATOM 766 C C . SER A 1 100 ? 9.237 -11.569 -16.620 1.00 60.47 100 SER A C 1
ATOM 768 O O . SER A 1 100 ? 10.361 -11.072 -16.696 1.00 60.47 100 SER A O 1
ATOM 770 N N . VAL A 1 101 ? 8.157 -10.853 -16.302 1.00 61.25 101 VAL A N 1
ATOM 771 C CA . VAL A 1 101 ? 8.205 -9.574 -15.579 1.00 61.25 101 VAL A CA 1
ATOM 772 C C . VAL A 1 101 ? 8.042 -9.908 -14.099 1.00 61.25 101 VAL A C 1
ATOM 774 O O . VAL A 1 101 ? 7.133 -10.663 -13.753 1.00 61.25 101 VAL A O 1
ATOM 777 N N . ARG A 1 102 ? 8.909 -9.391 -13.223 1.00 66.62 102 ARG A N 1
ATOM 778 C CA . ARG A 1 102 ? 8.820 -9.652 -11.777 1.00 66.62 102 ARG A CA 1
ATOM 779 C C . ARG A 1 102 ? 9.140 -8.421 -10.944 1.00 66.62 102 ARG A C 1
ATOM 781 O O . ARG A 1 102 ? 9.852 -7.523 -11.387 1.00 66.62 102 ARG A O 1
ATOM 788 N N . LEU A 1 103 ? 8.695 -8.472 -9.694 1.00 61.25 103 LEU A N 1
ATOM 789 C CA . LEU A 1 103 ? 9.208 -7.631 -8.625 1.00 61.25 103 LEU A CA 1
ATOM 790 C C . LEU A 1 103 ? 10.648 -8.009 -8.235 1.00 61.25 103 LEU A C 1
ATOM 792 O O . LEU A 1 103 ? 10.930 -9.167 -7.906 1.00 61.25 103 LEU A O 1
ATOM 796 N N . LEU A 1 104 ? 11.536 -7.014 -8.197 1.00 55.34 104 LEU A N 1
ATOM 797 C CA . LEU A 1 104 ? 12.857 -7.082 -7.566 1.00 55.34 104 LEU A CA 1
ATOM 798 C C . LEU A 1 104 ? 12.983 -6.083 -6.409 1.00 55.34 104 LEU A C 1
ATOM 800 O O . LEU A 1 104 ? 12.321 -5.047 -6.378 1.00 55.34 104 LEU A O 1
ATOM 804 N N . ASN A 1 105 ? 13.834 -6.432 -5.434 1.00 50.28 105 ASN A N 1
ATOM 805 C CA . ASN A 1 105 ? 14.078 -5.671 -4.199 1.00 50.28 105 ASN A CA 1
ATOM 806 C C . ASN A 1 105 ? 12.794 -5.267 -3.446 1.00 50.28 105 ASN A C 1
ATOM 808 O O . ASN A 1 105 ? 12.699 -4.163 -2.921 1.00 50.28 105 ASN A O 1
ATOM 812 N N . TYR A 1 106 ? 11.806 -6.166 -3.397 1.00 45.16 106 TYR A N 1
ATOM 813 C CA . TYR A 1 106 ? 10.453 -5.845 -2.941 1.00 45.16 106 TYR A CA 1
ATOM 814 C C . TYR A 1 106 ? 10.244 -6.020 -1.429 1.00 45.16 106 TYR A C 1
ATOM 816 O O . TYR A 1 106 ? 10.568 -7.074 -0.873 1.00 45.16 106 TYR A O 1
ATOM 824 N N . THR A 1 107 ? 9.689 -5.015 -0.761 1.00 44.12 107 THR A N 1
ATOM 825 C CA . THR A 1 107 ? 9.332 -5.039 0.666 1.00 44.12 107 THR A CA 1
ATOM 826 C C . THR A 1 107 ? 8.100 -5.908 0.893 1.00 44.12 107 THR A C 1
ATOM 828 O O . THR A 1 107 ? 7.121 -5.739 0.177 1.00 44.12 107 THR A O 1
ATOM 831 N N . ARG A 1 108 ? 8.131 -6.803 1.891 1.00 48.38 108 ARG A N 1
ATOM 832 C CA . ARG A 1 108 ? 6.955 -7.541 2.388 1.00 48.38 108 ARG A CA 1
ATOM 833 C C . ARG A 1 108 ? 6.512 -6.926 3.711 1.00 48.38 108 ARG A C 1
ATOM 835 O O . ARG A 1 108 ? 7.344 -6.812 4.608 1.00 48.38 108 ARG A O 1
ATOM 842 N N . VAL A 1 109 ? 5.231 -6.596 3.847 1.00 46.19 109 VAL A N 1
ATOM 843 C CA . VAL A 1 109 ? 4.629 -6.231 5.140 1.00 46.19 109 VAL A CA 1
ATOM 844 C C . VAL A 1 109 ? 3.759 -7.390 5.619 1.00 46.19 109 VAL A C 1
ATOM 846 O O . VAL A 1 109 ? 2.793 -7.764 4.949 1.00 46.19 109 VAL A O 1
ATOM 849 N N . TYR A 1 110 ? 4.106 -7.957 6.776 1.00 42.00 110 TYR A N 1
ATOM 850 C CA . TYR A 1 110 ? 3.251 -8.897 7.497 1.00 42.00 110 TYR A CA 1
ATOM 851 C C . TYR A 1 110 ? 2.384 -8.126 8.489 1.00 42.00 110 TYR A C 1
ATOM 853 O O . TYR A 1 110 ? 2.890 -7.307 9.252 1.00 42.00 110 TYR A O 1
ATOM 861 N N . ASN A 1 111 ? 1.085 -8.406 8.485 1.00 46.22 111 ASN A N 1
ATOM 862 C CA . ASN A 1 111 ? 0.193 -8.018 9.568 1.00 46.22 111 ASN A CA 1
ATOM 863 C C . ASN A 1 111 ? 0.206 -9.161 10.598 1.00 46.22 111 ASN A C 1
ATOM 865 O O . ASN A 1 111 ? 0.040 -10.317 10.214 1.00 46.22 111 ASN A O 1
ATOM 869 N N . TYR A 1 112 ? 0.448 -8.861 11.875 1.00 44.31 112 TYR A N 1
ATOM 870 C CA . TYR A 1 112 ? 0.628 -9.892 12.905 1.00 44.31 112 TYR A CA 1
ATOM 871 C C . TYR A 1 112 ? -0.700 -10.530 13.365 1.00 44.31 112 TYR A C 1
ATOM 873 O O . TYR A 1 112 ? -0.678 -11.614 13.941 1.00 44.31 112 TYR A O 1
ATOM 881 N N . TYR A 1 113 ? -1.848 -9.907 13.064 1.00 49.66 113 TYR A N 1
ATOM 882 C CA . TYR A 1 113 ? -3.185 -10.369 13.473 1.00 49.66 113 TYR A CA 1
ATOM 883 C C . TYR A 1 113 ? -4.059 -10.906 12.349 1.00 49.66 113 TYR A C 1
ATOM 885 O O . TYR A 1 113 ? -5.140 -11.427 12.611 1.00 49.66 113 TYR A O 1
ATOM 893 N N . ALA A 1 114 ? -3.593 -10.830 11.108 1.00 43.34 114 ALA A N 1
ATOM 894 C CA . ALA A 1 114 ? -4.298 -11.382 9.970 1.00 43.34 114 ALA A CA 1
ATOM 895 C C . ALA A 1 114 ? -3.341 -12.210 9.110 1.00 43.34 114 ALA A C 1
ATOM 897 O O . ALA A 1 114 ? -2.484 -11.640 8.436 1.00 43.34 114 ALA A O 1
ATOM 898 N N . ASP A 1 115 ? -3.560 -13.532 9.111 1.00 39.16 115 ASP A N 1
ATOM 899 C CA . ASP A 1 115 ? -2.729 -14.636 8.578 1.00 39.16 115 ASP A CA 1
ATOM 900 C C . ASP A 1 115 ? -2.442 -14.623 7.053 1.00 39.16 115 ASP A C 1
ATOM 902 O O . ASP A 1 115 ? -2.401 -15.664 6.394 1.00 39.16 115 ASP A O 1
ATOM 906 N N . PHE A 1 116 ? -2.260 -13.453 6.442 1.00 46.47 116 PHE A N 1
ATOM 907 C CA . PHE A 1 116 ? -2.131 -13.283 5.000 1.00 46.47 116 PHE A CA 1
ATOM 908 C C . PHE A 1 116 ? -0.963 -12.362 4.640 1.00 46.47 116 PHE A C 1
ATOM 910 O O . PHE A 1 116 ? -0.852 -11.229 5.108 1.00 46.47 116 PHE A O 1
ATOM 917 N N . GLU A 1 117 ? -0.121 -12.845 3.729 1.00 48.75 117 GLU A N 1
ATOM 918 C CA . GLU A 1 117 ? 0.923 -12.071 3.060 1.00 48.75 117 GLU A CA 1
ATOM 919 C C . GLU A 1 117 ? 0.252 -11.030 2.145 1.00 48.75 117 GLU A C 1
ATOM 921 O O . GLU A 1 117 ? -0.460 -11.388 1.203 1.00 48.75 117 GLU A O 1
ATOM 926 N N . ARG A 1 118 ? 0.363 -9.739 2.497 1.00 64.38 118 ARG A N 1
ATOM 927 C CA . ARG A 1 118 ? -0.627 -8.728 2.069 1.00 64.38 118 ARG A CA 1
ATOM 928 C C . ARG A 1 118 ? -0.140 -7.674 1.092 1.00 64.38 118 ARG A C 1
ATOM 930 O O . ARG A 1 118 ? -0.911 -7.313 0.209 1.00 64.38 118 ARG A O 1
ATOM 937 N N . VAL A 1 119 ? 1.091 -7.185 1.231 1.00 58.84 119 VAL A N 1
ATOM 938 C CA . VAL A 1 119 ? 1.625 -6.127 0.362 1.00 58.84 119 VAL A CA 1
ATOM 939 C C . VAL A 1 119 ? 3.084 -6.411 0.009 1.00 58.84 119 VAL A C 1
ATOM 941 O O . VAL A 1 119 ? 3.913 -6.608 0.901 1.00 58.84 119 VAL A O 1
ATOM 944 N N . SER A 1 120 ? 3.380 -6.425 -1.293 1.00 63.59 120 SER A N 1
ATOM 945 C CA . SER A 1 120 ? 4.723 -6.532 -1.869 1.00 63.59 120 SER A CA 1
ATOM 946 C C . SER A 1 120 ? 5.026 -5.321 -2.755 1.00 63.59 120 SER A C 1
ATOM 948 O O . SER A 1 120 ? 4.515 -5.245 -3.868 1.00 63.59 120 SER A O 1
ATOM 950 N N . SER A 1 121 ? 5.864 -4.387 -2.300 1.00 68.25 121 SER A N 1
ATOM 951 C CA . SER A 1 121 ? 6.204 -3.165 -3.058 1.00 68.25 121 SER A CA 1
ATOM 952 C C . SER A 1 121 ? 7.642 -3.191 -3.553 1.00 68.25 121 SER A C 1
ATOM 954 O O . SER A 1 121 ? 8.543 -3.408 -2.748 1.00 68.25 121 SER A O 1
ATOM 956 N N . GLY A 1 122 ? 7.891 -2.962 -4.844 1.00 69.31 122 GLY A N 1
ATOM 957 C CA . GLY A 1 122 ? 9.253 -2.943 -5.384 1.00 69.31 122 GLY A CA 1
ATOM 958 C C . GLY A 1 122 ? 9.352 -2.557 -6.857 1.00 69.31 122 GLY A C 1
ATOM 959 O O . GLY A 1 122 ? 8.378 -2.137 -7.479 1.00 69.31 122 GLY A O 1
ATOM 960 N N . ARG A 1 123 ? 10.553 -2.716 -7.422 1.00 76.31 123 ARG A N 1
ATOM 961 C CA . ARG A 1 123 ? 10.852 -2.365 -8.819 1.00 76.31 123 ARG A CA 1
ATOM 962 C C . ARG A 1 123 ? 10.355 -3.434 -9.769 1.00 76.31 123 ARG A C 1
ATOM 964 O O . ARG A 1 123 ? 10.473 -4.625 -9.480 1.00 76.31 123 ARG A O 1
ATOM 971 N N . VAL A 1 124 ? 9.859 -2.998 -10.917 1.00 80.88 124 VAL A N 1
ATOM 972 C CA . VAL A 1 124 ? 9.467 -3.877 -12.009 1.00 80.88 124 VAL A CA 1
ATOM 973 C C . VAL A 1 124 ? 10.654 -4.069 -12.944 1.00 80.88 124 VAL A C 1
ATOM 975 O O . VAL A 1 124 ? 11.118 -3.127 -13.590 1.00 80.88 124 VAL A O 1
ATOM 978 N N . SER A 1 125 ? 11.129 -5.309 -13.031 1.00 81.50 125 SER A N 1
ATOM 979 C CA . SER A 1 125 ? 12.244 -5.681 -13.901 1.00 81.50 125 SER A CA 1
ATOM 980 C C . SER A 1 125 ? 11.796 -6.741 -14.909 1.00 81.50 125 SER A C 1
ATOM 982 O O . SER A 1 125 ? 11.119 -7.716 -14.562 1.00 81.50 125 SER A O 1
ATOM 984 N N . GLY A 1 126 ? 12.188 -6.552 -16.165 1.00 79.75 126 GLY A N 1
ATOM 985 C CA . GLY A 1 126 ? 11.899 -7.450 -17.278 1.00 79.75 126 GLY A CA 1
ATOM 986 C C . GLY A 1 126 ? 13.076 -8.361 -17.615 1.00 79.75 126 GLY A C 1
ATOM 987 O O . GLY A 1 126 ? 14.228 -7.949 -17.499 1.00 79.75 126 GLY A O 1
ATOM 988 N N . CYS A 1 127 ? 12.797 -9.593 -18.040 1.00 77.50 127 CYS A N 1
ATOM 989 C CA . CYS A 1 127 ? 13.812 -10.503 -18.572 1.00 77.50 127 CYS A CA 1
ATOM 990 C C . CYS A 1 127 ? 14.216 -10.138 -20.013 1.00 77.50 127 CYS A C 1
ATOM 992 O O . CYS A 1 127 ? 13.362 -10.143 -20.901 1.00 77.50 127 CYS A O 1
ATOM 994 N N . VAL A 1 128 ? 15.506 -9.880 -20.248 1.00 73.38 128 VAL A N 1
ATOM 995 C CA . VAL A 1 128 ? 16.116 -9.641 -21.568 1.00 73.38 128 VAL A CA 1
ATOM 996 C C . VAL A 1 128 ? 17.512 -10.272 -21.610 1.00 73.38 128 VAL A C 1
ATOM 998 O O . VAL A 1 128 ? 18.343 -9.988 -20.749 1.00 73.38 128 VAL A O 1
ATOM 1001 N N . ASN A 1 129 ? 17.796 -11.097 -22.625 1.00 72.31 129 ASN A N 1
ATOM 1002 C CA . ASN A 1 129 ? 19.076 -11.802 -22.810 1.00 72.31 129 ASN A CA 1
ATOM 1003 C C . ASN A 1 129 ? 19.511 -12.578 -21.553 1.00 72.31 129 ASN A C 1
ATOM 1005 O O . ASN A 1 129 ? 20.643 -12.459 -21.079 1.00 72.31 129 ASN A O 1
ATOM 1009 N N . SER A 1 130 ? 18.571 -13.330 -20.984 1.00 71.44 130 SER A N 1
ATOM 1010 C CA . SER A 1 130 ? 18.707 -14.099 -19.746 1.00 71.44 130 SER A CA 1
ATOM 1011 C C . SER A 1 130 ? 19.068 -13.275 -18.493 1.00 71.44 130 SER A C 1
ATOM 1013 O O . SER A 1 130 ? 19.424 -13.844 -17.461 1.00 71.44 130 SER A O 1
ATOM 1015 N N . GLN A 1 131 ? 18.928 -11.944 -18.523 1.00 73.94 131 GLN A N 1
ATOM 1016 C CA . GLN A 1 131 ? 19.150 -11.052 -17.379 1.00 73.94 131 GLN A CA 1
ATOM 1017 C C . GLN A 1 131 ? 17.905 -10.223 -17.052 1.00 73.94 131 GLN A C 1
ATOM 1019 O O . GLN A 1 131 ? 17.132 -9.861 -17.934 1.00 73.94 131 GLN A O 1
ATOM 1024 N N . TYR A 1 132 ? 17.709 -9.890 -15.774 1.00 77.00 132 TYR A N 1
ATOM 1025 C CA . TYR A 1 132 ? 16.667 -8.941 -15.376 1.00 77.00 132 TYR A CA 1
ATOM 1026 C C . TYR A 1 132 ? 17.185 -7.508 -15.463 1.00 77.00 132 TYR A C 1
ATOM 1028 O O . TYR A 1 132 ? 18.221 -7.181 -14.885 1.00 77.00 132 TYR A O 1
ATOM 1036 N N . VAL A 1 133 ? 16.429 -6.664 -16.158 1.00 80.25 133 VAL A N 1
ATOM 1037 C CA . VAL A 1 133 ? 16.727 -5.253 -16.404 1.00 80.25 133 VAL A CA 1
ATOM 1038 C C . VAL A 1 133 ? 15.561 -4.413 -15.886 1.00 80.25 133 VAL A C 1
AT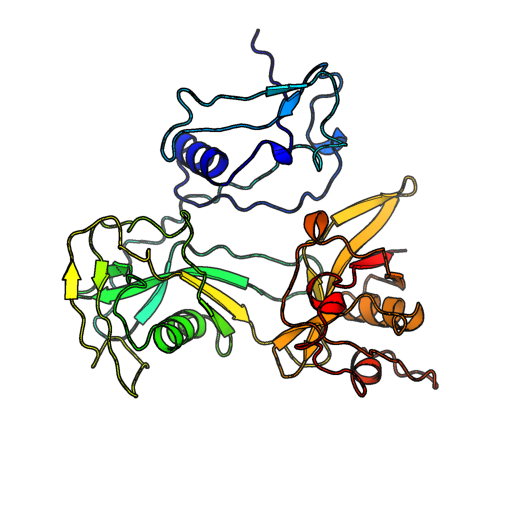OM 1040 O O . VAL A 1 133 ? 14.400 -4.749 -16.124 1.00 80.25 133 VAL A O 1
ATOM 1043 N N . ASP A 1 134 ? 15.861 -3.344 -15.150 1.00 84.50 134 ASP A N 1
ATOM 1044 C CA . ASP A 1 134 ? 14.846 -2.452 -14.581 1.00 84.50 134 ASP A CA 1
ATOM 1045 C C . ASP A 1 134 ? 14.110 -1.679 -15.699 1.00 84.50 134 ASP A C 1
ATOM 1047 O O . ASP A 1 134 ? 14.723 -1.249 -16.677 1.00 84.50 134 ASP A O 1
ATOM 1051 N N . ILE A 1 135 ? 12.789 -1.513 -15.585 1.00 86.75 135 ILE A N 1
ATOM 1052 C CA . ILE A 1 135 ? 11.966 -0.788 -16.571 1.00 86.75 135 ILE A CA 1
ATOM 1053 C C . ILE A 1 135 ? 11.800 0.664 -16.116 1.00 86.75 135 ILE A C 1
ATOM 1055 O O . ILE A 1 135 ? 11.458 0.897 -14.962 1.00 86.75 135 ILE A O 1
ATOM 1059 N N . CYS A 1 136 ? 12.006 1.651 -16.986 1.00 87.88 136 CYS A N 1
ATOM 1060 C CA . CYS A 1 136 ? 11.681 3.044 -16.676 1.00 87.88 136 CYS A CA 1
ATOM 1061 C C . CYS A 1 136 ? 10.169 3.307 -16.757 1.00 87.88 136 CYS A C 1
ATOM 1063 O O . CYS A 1 136 ? 9.479 2.772 -17.622 1.00 87.88 136 CYS A O 1
ATOM 1065 N N . ALA A 1 137 ? 9.659 4.202 -15.910 1.00 86.19 137 ALA A N 1
ATOM 1066 C CA . ALA A 1 137 ? 8.273 4.669 -15.964 1.00 86.19 137 ALA A CA 1
ATOM 1067 C C . ALA A 1 137 ? 8.029 5.762 -17.031 1.00 86.19 137 ALA A C 1
ATOM 1069 O O . ALA A 1 137 ? 6.941 6.331 -17.086 1.00 86.19 137 ALA A O 1
ATOM 1070 N N . ASP A 1 138 ? 9.020 6.086 -17.873 1.00 79.88 138 ASP A N 1
ATOM 1071 C CA . ASP A 1 138 ? 8.886 7.080 -18.940 1.00 79.88 138 ASP A CA 1
ATOM 1072 C C . ASP A 1 138 ? 8.523 6.456 -20.300 1.00 79.88 138 ASP A C 1
ATOM 1074 O O . ASP A 1 138 ? 8.905 5.328 -20.624 1.00 79.88 138 ASP A O 1
ATOM 1078 N N . GLY A 1 139 ? 7.736 7.197 -21.091 1.00 69.31 139 GLY A N 1
ATOM 1079 C CA . GLY A 1 139 ? 7.436 6.918 -22.506 1.00 69.31 139 GLY A CA 1
ATOM 1080 C C . GLY A 1 139 ? 6.699 5.610 -22.832 1.00 69.31 139 GLY A C 1
ATOM 1081 O O . GLY A 1 139 ? 6.455 5.324 -24.000 1.00 69.31 139 GLY A O 1
ATOM 1082 N N . SER A 1 140 ? 6.341 4.814 -21.827 1.00 73.88 140 SER A N 1
ATOM 1083 C CA . SER A 1 140 ? 5.777 3.471 -21.985 1.00 73.88 140 SER A CA 1
ATOM 1084 C C . SER A 1 140 ? 4.246 3.518 -21.914 1.00 73.88 140 SER A C 1
ATOM 1086 O O . SER A 1 140 ? 3.693 4.064 -20.961 1.00 73.88 140 SER A O 1
ATOM 1088 N N . SER A 1 141 ? 3.548 2.959 -22.908 1.00 73.75 141 SER A N 1
ATOM 1089 C CA . SER A 1 141 ? 2.075 3.015 -22.997 1.00 73.75 141 SER A CA 1
ATOM 1090 C C . SER A 1 141 ? 1.363 2.062 -22.040 1.00 73.75 141 SER A C 1
ATOM 1092 O O . SER A 1 141 ? 0.248 2.342 -21.614 1.00 73.75 141 SER A O 1
ATOM 1094 N N . ASP A 1 142 ? 2.007 0.944 -21.699 1.00 82.00 142 ASP A N 1
ATOM 1095 C CA . ASP A 1 142 ? 1.347 -0.219 -21.092 1.00 82.00 142 ASP A CA 1
ATOM 1096 C C . ASP A 1 142 ? 1.786 -0.461 -19.634 1.00 82.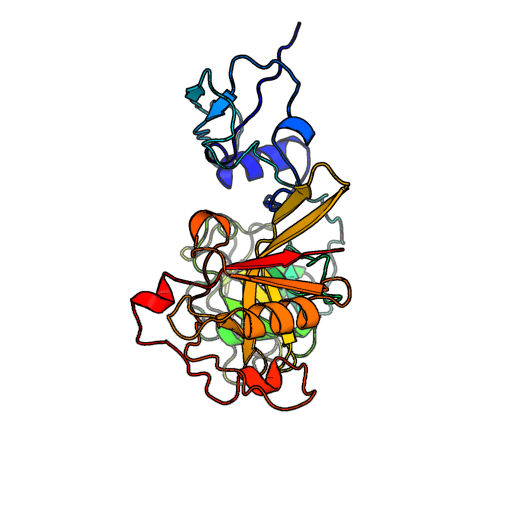00 142 ASP A C 1
ATOM 1098 O O . ASP A 1 142 ? 1.732 -1.585 -19.131 1.00 82.00 142 ASP A O 1
ATOM 1102 N N . LEU A 1 143 ? 2.234 0.598 -18.942 1.00 83.88 143 LEU A N 1
ATOM 1103 C CA . LEU A 1 143 ? 2.797 0.535 -17.584 1.00 83.88 143 LEU A CA 1
ATOM 1104 C C . LEU A 1 143 ? 1.881 -0.176 -16.579 1.00 83.88 143 LEU A C 1
ATOM 1106 O O . LEU A 1 143 ? 2.367 -0.993 -15.800 1.00 83.88 143 LEU A O 1
ATOM 1110 N N . GLU A 1 144 ? 0.573 0.093 -16.607 1.00 83.88 144 GLU A N 1
ATOM 1111 C CA . GLU A 1 144 ? -0.400 -0.537 -15.700 1.00 83.88 144 GLU A CA 1
ATOM 1112 C C . GLU A 1 144 ? -0.463 -2.051 -15.903 1.00 83.88 144 GLU A C 1
ATOM 1114 O O . GLU A 1 144 ? -0.421 -2.817 -14.942 1.00 83.88 144 GLU A O 1
ATOM 1119 N N . ALA A 1 145 ? -0.496 -2.503 -17.155 1.00 81.94 145 ALA A N 1
ATOM 1120 C CA . ALA A 1 145 ? -0.561 -3.918 -17.487 1.00 81.94 145 ALA A CA 1
ATOM 1121 C C . ALA A 1 145 ? 0.773 -4.637 -17.197 1.00 81.94 145 ALA A C 1
ATOM 1123 O O . ALA A 1 145 ? 0.773 -5.758 -16.682 1.00 81.94 145 ALA A O 1
ATOM 1124 N N . ILE A 1 146 ? 1.911 -3.971 -17.429 1.00 83.38 146 ILE A N 1
ATOM 1125 C CA . ILE A 1 146 ? 3.251 -4.453 -17.054 1.00 83.38 146 ILE A CA 1
ATOM 1126 C C . ILE A 1 146 ? 3.365 -4.595 -15.523 1.00 83.38 146 ILE A C 1
ATOM 1128 O O . ILE A 1 146 ? 3.809 -5.633 -15.025 1.00 83.38 146 ILE A O 1
ATOM 1132 N N . ALA A 1 147 ? 2.907 -3.596 -14.765 1.00 83.94 147 ALA A N 1
ATOM 1133 C CA . ALA A 1 147 ? 2.862 -3.617 -13.303 1.00 83.94 147 ALA A CA 1
ATOM 1134 C C . ALA A 1 147 ? 1.924 -4.722 -12.776 1.00 83.94 147 ALA A C 1
ATOM 1136 O O . ALA A 1 147 ? 2.301 -5.511 -11.907 1.00 83.94 147 ALA A O 1
ATOM 1137 N N . GLN A 1 148 ? 0.738 -4.865 -13.371 1.00 81.31 148 GLN A N 1
ATOM 1138 C CA . GLN A 1 148 ? -0.231 -5.912 -13.045 1.00 81.31 148 GLN A CA 1
ATOM 1139 C C . GLN A 1 148 ? 0.295 -7.322 -13.351 1.00 81.31 148 GLN A C 1
ATOM 1141 O O . GLN A 1 148 ? -0.013 -8.276 -12.624 1.00 81.31 148 GLN A O 1
ATOM 1146 N N . ARG A 1 149 ? 1.147 -7.478 -14.370 1.00 79.69 149 ARG A N 1
ATOM 1147 C CA . ARG A 1 149 ? 1.867 -8.730 -14.632 1.00 79.69 149 ARG A CA 1
ATOM 1148 C C . ARG A 1 149 ? 2.956 -9.002 -13.593 1.00 79.69 149 ARG A C 1
ATOM 1150 O O . ARG A 1 149 ? 3.071 -10.145 -13.156 1.00 79.69 149 ARG A O 1
ATOM 1157 N N . ALA A 1 150 ? 3.698 -7.978 -13.160 1.00 79.12 150 ALA A N 1
ATOM 1158 C CA . ALA A 1 150 ? 4.736 -8.102 -12.133 1.00 79.12 150 ALA A CA 1
ATOM 1159 C C . ALA A 1 150 ? 4.188 -8.652 -10.803 1.00 79.12 150 ALA A C 1
ATOM 1161 O O . ALA A 1 150 ? 4.839 -9.489 -10.175 1.00 79.12 150 ALA A O 1
ATOM 1162 N N . CYS A 1 151 ? 2.976 -8.237 -10.418 1.00 76.50 151 CYS A N 1
ATOM 1163 C CA . CYS A 1 151 ? 2.274 -8.744 -9.235 1.00 76.50 151 CYS A CA 1
ATOM 1164 C C . CYS A 1 151 ? 1.792 -10.192 -9.397 1.00 76.50 151 CYS A C 1
ATOM 1166 O O . CYS A 1 151 ? 2.058 -11.040 -8.546 1.00 76.50 151 CYS A O 1
ATOM 1168 N N . ASN A 1 152 ? 1.161 -10.506 -10.532 1.00 74.44 152 ASN A N 1
ATOM 1169 C CA . ASN A 1 152 ? 0.640 -11.848 -10.814 1.00 74.44 152 ASN A CA 1
ATOM 1170 C C . ASN A 1 152 ? 1.732 -12.916 -11.062 1.00 74.44 152 ASN A C 1
ATOM 1172 O O . ASN A 1 152 ? 1.401 -14.088 -11.231 1.00 74.44 152 ASN A O 1
ATOM 1176 N N . TYR A 1 153 ? 3.021 -12.552 -11.106 1.00 66.31 153 TYR A N 1
ATOM 1177 C CA . TYR A 1 153 ? 4.129 -13.504 -11.287 1.00 66.31 153 TYR A CA 1
ATOM 1178 C C . TYR A 1 153 ? 4.356 -14.422 -10.070 1.00 66.31 153 TYR A C 1
ATOM 1180 O O . TYR A 1 153 ? 4.880 -15.529 -10.217 1.00 66.31 153 TYR A O 1
ATOM 1188 N N . ARG A 1 154 ? 3.990 -13.969 -8.864 1.00 55.84 154 ARG A N 1
ATOM 1189 C CA . ARG A 1 154 ? 4.063 -14.764 -7.625 1.00 55.84 154 ARG A CA 1
ATOM 1190 C C . ARG A 1 154 ? 2.682 -15.166 -7.135 1.00 55.84 154 ARG A C 1
ATOM 1192 O O . ARG A 1 154 ? 2.444 -16.350 -6.910 1.00 55.84 154 ARG A O 1
ATOM 1199 N N . ASP A 1 155 ? 1.796 -14.183 -7.033 1.00 60.12 155 ASP A N 1
ATOM 1200 C CA . ASP A 1 155 ? 0.557 -14.298 -6.280 1.00 60.12 155 ASP A CA 1
ATOM 1201 C C . ASP A 1 155 ? -0.623 -14.062 -7.224 1.00 60.12 155 ASP A C 1
ATOM 1203 O O . ASP A 1 155 ? -0.861 -12.955 -7.716 1.00 60.12 155 ASP A O 1
ATOM 1207 N N . TYR A 1 156 ? -1.339 -15.142 -7.540 1.00 56.22 156 TYR A N 1
ATOM 1208 C CA . TYR A 1 156 ? -2.480 -15.092 -8.447 1.00 56.22 156 TYR A CA 1
ATOM 1209 C C . TYR A 1 156 ? -3.584 -14.202 -7.858 1.00 56.22 156 TYR A C 1
ATOM 1211 O O . TYR A 1 156 ? -4.128 -14.511 -6.797 1.00 56.22 156 TYR A O 1
ATOM 1219 N N . ASN A 1 157 ? -3.986 -13.175 -8.615 1.00 67.75 157 ASN A N 1
ATOM 1220 C CA . ASN A 1 157 ? -4.997 -12.164 -8.272 1.00 67.75 157 ASN A CA 1
ATOM 1221 C C . ASN A 1 157 ? -4.528 -11.018 -7.350 1.00 67.75 157 ASN A C 1
ATOM 1223 O O . ASN A 1 157 ? -5.376 -10.351 -6.767 1.00 67.75 157 ASN A O 1
ATOM 1227 N N . SER A 1 158 ? -3.232 -10.726 -7.228 1.00 75.44 158 SER A N 1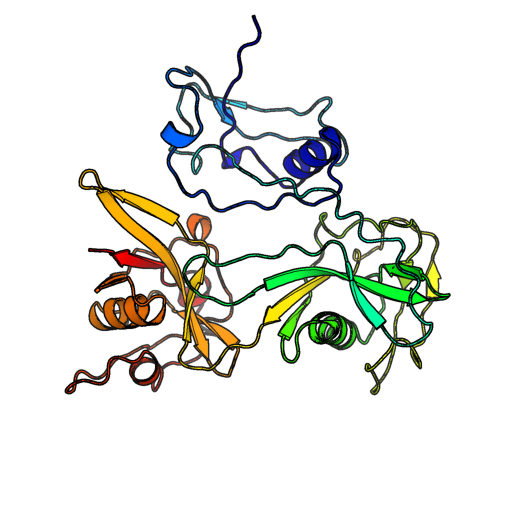
ATOM 1228 C CA . SER A 1 158 ? -2.799 -9.483 -6.562 1.00 75.44 158 SER A CA 1
ATOM 1229 C C . SER A 1 158 ? -3.062 -8.252 -7.437 1.00 75.44 158 SER A C 1
ATOM 1231 O O . SER A 1 158 ? -2.717 -8.259 -8.616 1.00 75.44 158 SER A O 1
ATOM 1233 N N . ARG A 1 159 ? -3.631 -7.177 -6.879 1.00 78.25 159 ARG A N 1
ATOM 1234 C CA . ARG A 1 159 ? -3.826 -5.874 -7.540 1.00 78.25 159 ARG A CA 1
ATOM 1235 C C . ARG A 1 159 ? -2.499 -5.119 -7.625 1.00 78.25 159 ARG A C 1
ATOM 1237 O O . ARG A 1 159 ? -1.767 -5.072 -6.639 1.00 78.25 159 ARG A O 1
ATOM 1244 N N . ALA A 1 160 ? -2.211 -4.509 -8.772 1.00 79.06 160 ALA A N 1
ATOM 1245 C CA . ALA A 1 160 ? -1.093 -3.582 -8.933 1.00 79.06 160 ALA A CA 1
ATOM 1246 C C . ALA A 1 160 ? -1.517 -2.123 -8.742 1.00 79.06 160 ALA A C 1
ATOM 1248 O O . ALA A 1 160 ? -2.429 -1.650 -9.415 1.00 79.06 160 ALA A O 1
ATOM 1249 N N . THR A 1 161 ? -0.767 -1.393 -7.919 1.00 76.19 161 THR A N 1
ATOM 1250 C CA . THR A 1 161 ? -0.798 0.072 -7.852 1.00 76.19 161 THR A CA 1
ATOM 1251 C C . THR A 1 161 ? 0.583 0.595 -8.227 1.00 76.19 161 THR A C 1
ATOM 1253 O O . THR A 1 161 ? 1.558 0.291 -7.537 1.00 76.19 161 THR A O 1
ATOM 1256 N N . ILE A 1 162 ? 0.693 1.357 -9.320 1.00 79.19 162 ILE A N 1
ATOM 1257 C CA . ILE A 1 162 ? 1.953 2.021 -9.688 1.00 79.19 162 ILE A CA 1
ATOM 1258 C C . ILE A 1 162 ? 2.303 3.029 -8.594 1.00 79.19 162 ILE A C 1
ATOM 1260 O O . ILE A 1 162 ? 1.468 3.840 -8.197 1.00 79.19 162 ILE A O 1
ATOM 1264 N N . ILE A 1 163 ? 3.542 2.977 -8.117 1.00 69.56 163 ILE A N 1
ATOM 1265 C CA . ILE A 1 163 ? 4.063 3.964 -7.178 1.00 69.56 163 ILE A CA 1
ATOM 1266 C C . ILE A 1 163 ? 4.459 5.200 -8.007 1.00 69.56 163 ILE A C 1
ATOM 1268 O O . ILE A 1 163 ? 5.217 5.045 -8.971 1.00 69.56 163 ILE A O 1
ATOM 1272 N N . PRO A 1 164 ? 3.956 6.411 -7.687 1.00 67.94 164 PRO A N 1
ATOM 1273 C CA . PRO A 1 164 ? 4.409 7.650 -8.320 1.00 67.94 164 PRO A CA 1
ATOM 1274 C C . PRO A 1 164 ? 5.924 7.837 -8.182 1.00 67.94 164 PRO A C 1
ATOM 1276 O O . PRO A 1 164 ? 6.572 7.143 -7.401 1.00 67.94 164 PRO A O 1
ATOM 1279 N N . TRP A 1 165 ? 6.510 8.795 -8.905 1.00 68.00 165 TRP A N 1
ATOM 1280 C CA . TRP A 1 165 ? 7.950 9.035 -8.794 1.00 68.00 165 TRP A CA 1
ATOM 1281 C C . TRP A 1 165 ? 8.363 9.328 -7.346 1.00 68.00 165 TRP A C 1
ATOM 1283 O O . TRP A 1 165 ? 7.963 10.341 -6.771 1.00 68.00 165 TRP A O 1
ATOM 1293 N N . THR A 1 166 ? 9.214 8.466 -6.794 1.00 57.09 166 THR A N 1
ATOM 1294 C CA . THR A 1 166 ? 9.937 8.705 -5.546 1.00 57.09 166 THR A CA 1
ATOM 1295 C C . THR A 1 166 ? 11.428 8.481 -5.767 1.00 57.09 166 THR A C 1
ATOM 1297 O O . THR A 1 166 ? 11.863 7.804 -6.707 1.00 57.09 166 THR A O 1
ATOM 1300 N N . SER A 1 167 ? 12.243 9.028 -4.870 1.00 55.88 167 SER A N 1
ATOM 1301 C CA . SER A 1 167 ? 13.682 8.778 -4.871 1.00 55.88 167 SER A CA 1
ATOM 1302 C C . SER A 1 167 ? 14.032 7.308 -4.578 1.00 55.88 167 SER A C 1
ATOM 1304 O O . SER A 1 167 ? 15.098 6.854 -5.004 1.00 55.88 167 SER A O 1
ATOM 1306 N N . ASP A 1 168 ? 13.124 6.527 -3.981 1.00 51.75 168 ASP A N 1
ATOM 1307 C CA . ASP A 1 168 ? 13.294 5.087 -3.700 1.00 51.75 168 ASP A CA 1
ATOM 1308 C C . ASP A 1 168 ? 13.414 4.234 -4.974 1.00 51.75 168 ASP A C 1
ATOM 1310 O O . ASP A 1 168 ? 14.040 3.168 -5.024 1.00 51.75 168 ASP A O 1
ATOM 1314 N N . TYR A 1 169 ? 12.855 4.740 -6.066 1.00 61.72 169 TYR A N 1
ATOM 1315 C CA . TYR A 1 169 ? 12.857 4.070 -7.358 1.00 61.72 169 TYR A CA 1
ATOM 1316 C C . TYR A 1 169 ? 13.586 4.899 -8.422 1.00 61.72 169 TYR A C 1
ATOM 1318 O O . TYR A 1 169 ? 13.424 4.678 -9.612 1.00 61.72 169 TYR A O 1
ATOM 1326 N N . SER A 1 170 ? 14.451 5.832 -8.016 1.00 65.62 170 SER A N 1
ATOM 1327 C CA . SER A 1 170 ? 15.171 6.723 -8.941 1.00 65.62 170 SER A CA 1
ATOM 1328 C C . SER A 1 170 ? 16.262 6.038 -9.781 1.00 65.62 170 SER A C 1
ATOM 1330 O O . SER A 1 170 ? 16.391 6.344 -10.967 1.00 65.62 170 SER A O 1
ATOM 1332 N N . MET A 1 171 ? 17.038 5.117 -9.190 1.00 64.88 171 MET A N 1
ATOM 1333 C CA . MET A 1 171 ? 18.262 4.570 -9.802 1.00 64.88 171 MET A CA 1
ATOM 1334 C C . MET A 1 171 ? 18.191 3.069 -10.116 1.00 64.88 171 MET A C 1
ATOM 1336 O O . MET A 1 171 ? 18.021 2.279 -9.190 1.00 64.88 171 MET A O 1
ATOM 1340 N N . SER A 1 172 ? 18.443 2.652 -11.361 1.00 67.69 172 SER A N 1
ATOM 1341 C CA . SER A 1 172 ? 18.654 1.249 -11.770 1.00 67.69 172 SER A CA 1
ATOM 1342 C C . SER A 1 172 ? 19.803 0.590 -11.004 1.00 67.69 172 SER A C 1
ATOM 1344 O O . SER A 1 172 ? 20.850 1.196 -10.769 1.00 67.69 172 SER A O 1
ATOM 1346 N N . SER A 1 173 ? 19.618 -0.680 -10.639 1.00 61.59 173 SER A N 1
ATOM 1347 C CA . SER A 1 173 ? 20.645 -1.472 -9.944 1.00 61.59 173 SER A CA 1
ATOM 1348 C C . SER A 1 173 ? 21.774 -1.989 -10.849 1.00 61.59 173 SER A C 1
ATOM 1350 O O . SER A 1 173 ? 22.841 -2.336 -10.342 1.00 61.59 173 SER A O 1
ATOM 1352 N N . SER A 1 174 ? 21.564 -2.032 -12.169 1.00 64.69 174 SER A N 1
ATOM 1353 C CA . SER A 1 174 ? 22.519 -2.565 -13.154 1.00 64.69 174 SER A CA 1
ATOM 1354 C C . SER A 1 174 ? 23.177 -1.491 -14.028 1.00 64.69 174 SER A C 1
ATOM 1356 O O . SER A 1 174 ? 24.140 -1.786 -14.733 1.00 64.69 174 SER A O 1
ATOM 1358 N N . GLY A 1 175 ? 22.660 -0.256 -14.014 1.00 67.44 175 GLY A N 1
ATOM 1359 C CA . GLY A 1 175 ? 23.059 0.800 -14.957 1.00 67.44 175 GLY A CA 1
ATOM 1360 C C . GLY A 1 175 ? 22.558 0.577 -16.390 1.00 67.44 175 GLY A C 1
ATOM 1361 O O . GLY A 1 175 ? 22.975 1.288 -17.304 1.00 67.44 175 GLY A O 1
ATOM 1362 N N . ILE A 1 176 ? 21.671 -0.403 -16.576 1.00 74.81 176 ILE A N 1
ATOM 1363 C CA . ILE A 1 176 ? 20.949 -0.688 -17.814 1.00 74.81 176 ILE A CA 1
ATOM 1364 C C . ILE A 1 176 ? 19.453 -0.643 -17.482 1.00 74.81 176 ILE A C 1
ATOM 1366 O O . ILE A 1 176 ? 19.036 -1.096 -16.411 1.00 74.81 176 ILE A O 1
ATOM 1370 N N . VAL A 1 177 ? 18.650 -0.086 -18.386 1.00 84.50 177 VAL A N 1
ATOM 1371 C CA . VAL A 1 177 ? 17.190 0.018 -18.251 1.00 84.50 177 VAL A CA 1
ATOM 1372 C C . VAL A 1 177 ? 16.473 -0.248 -19.571 1.00 84.50 177 VAL A C 1
ATOM 1374 O O . VAL A 1 177 ? 17.042 -0.042 -20.647 1.00 84.50 177 VAL A O 1
ATOM 1377 N N . LEU A 1 178 ? 15.209 -0.666 -19.480 1.00 86.62 178 LEU A N 1
ATOM 1378 C CA . LEU A 1 178 ? 14.274 -0.714 -20.605 1.00 86.62 178 LEU A CA 1
ATOM 1379 C C . LEU A 1 178 ? 13.425 0.563 -20.631 1.00 86.62 178 LEU A C 1
ATOM 1381 O O . LEU A 1 178 ? 12.915 0.983 -19.593 1.00 86.62 178 LEU A O 1
ATOM 1385 N N . ARG A 1 179 ? 13.261 1.172 -21.807 1.00 88.31 179 ARG A N 1
ATOM 1386 C CA . ARG A 1 179 ? 12.482 2.405 -22.027 1.00 88.31 179 ARG A CA 1
ATOM 1387 C C . ARG A 1 179 ? 11.485 2.229 -23.162 1.00 88.31 179 ARG A C 1
ATOM 1389 O O . ARG A 1 179 ? 11.659 1.334 -23.990 1.00 88.31 179 ARG A O 1
ATOM 1396 N N . ASN A 1 180 ? 10.473 3.098 -23.206 1.00 86.69 180 ASN A N 1
ATOM 1397 C CA . ASN A 1 180 ? 9.437 3.112 -24.245 1.00 86.69 180 ASN A CA 1
ATOM 1398 C C . ASN A 1 180 ? 8.806 1.721 -24.454 1.00 86.69 180 ASN A C 1
ATOM 1400 O O . ASN A 1 180 ? 8.627 1.268 -25.585 1.00 86.69 180 ASN A O 1
ATOM 1404 N N . VAL A 1 181 ? 8.526 1.011 -23.354 1.00 85.69 181 VAL A N 1
ATOM 1405 C CA . VAL A 1 181 ? 7.991 -0.352 -23.405 1.00 85.69 181 VAL A CA 1
ATOM 1406 C C . VAL A 1 181 ? 6.531 -0.290 -23.842 1.00 85.69 181 VAL A C 1
ATOM 1408 O O . VAL A 1 181 ? 5.690 0.307 -23.167 1.00 85.69 181 VAL A O 1
ATOM 1411 N N . SER A 1 182 ? 6.236 -0.914 -24.978 1.00 85.94 182 SER A N 1
ATOM 1412 C CA . SER A 1 182 ? 4.888 -1.018 -25.533 1.00 85.94 182 SER A CA 1
ATOM 1413 C C . SER A 1 182 ? 4.608 -2.460 -25.937 1.00 85.94 182 SER A C 1
ATOM 1415 O O . SER A 1 182 ? 5.401 -3.071 -26.649 1.00 85.94 182 SER A O 1
ATOM 1417 N N . CYS A 1 183 ? 3.502 -3.007 -25.445 1.00 77.88 183 CYS A N 1
ATOM 1418 C CA . CYS A 1 183 ? 3.110 -4.413 -25.547 1.00 77.88 183 CYS A CA 1
ATOM 1419 C C . CYS A 1 183 ? 1.760 -4.612 -26.256 1.00 77.88 183 CYS A C 1
ATOM 1421 O O . CYS A 1 183 ? 1.427 -5.733 -26.642 1.00 77.88 183 CYS A O 1
ATOM 1423 N N . GLY A 1 184 ? 0.974 -3.545 -26.439 1.00 74.25 184 GLY A N 1
ATOM 1424 C CA . GLY A 1 184 ? -0.361 -3.639 -27.027 1.00 74.25 184 GLY A CA 1
ATOM 1425 C C . GLY A 1 184 ? -1.315 -4.477 -26.167 1.00 74.25 184 GLY A C 1
ATOM 1426 O O . GLY A 1 184 ? -1.289 -4.405 -24.943 1.00 74.25 184 GLY A O 1
ATOM 1427 N N . SER A 1 185 ? -2.174 -5.281 -26.799 1.00 64.62 185 SER A N 1
ATOM 1428 C CA . SER A 1 185 ? -3.197 -6.069 -26.091 1.00 64.62 185 SER A CA 1
ATOM 1429 C C . SER A 1 185 ? -2.668 -7.294 -25.334 1.00 64.62 185 SER A C 1
ATOM 1431 O O . SER A 1 185 ? -3.359 -7.788 -24.446 1.00 64.62 185 SER A O 1
ATOM 1433 N N . ASP A 1 186 ? -1.472 -7.792 -25.661 1.00 57.69 186 ASP A N 1
ATOM 1434 C CA . ASP A 1 186 ? -0.957 -9.083 -25.183 1.00 57.69 186 ASP A CA 1
ATOM 1435 C C . ASP A 1 186 ? 0.143 -8.920 -24.121 1.00 57.69 186 ASP A C 1
ATOM 1437 O O . ASP A 1 186 ? 1.270 -9.391 -24.267 1.00 57.69 186 ASP A O 1
ATOM 1441 N N . VAL A 1 187 ? -0.185 -8.286 -22.991 1.00 59.94 187 VAL A N 1
ATOM 1442 C CA . VAL A 1 187 ? 0.773 -7.983 -21.900 1.00 59.94 187 VAL A CA 1
ATOM 1443 C C . VAL A 1 187 ? 1.068 -9.200 -20.996 1.00 59.94 187 VAL A C 1
ATOM 1445 O O . VAL A 1 187 ? 1.273 -9.107 -19.784 1.00 59.94 187 VAL A O 1
ATOM 1448 N N . TYR A 1 188 ? 1.089 -10.396 -21.585 1.00 54.91 188 TYR A N 1
ATOM 1449 C CA . TYR A 1 188 ? 1.384 -11.657 -20.898 1.00 54.91 188 TYR A CA 1
ATOM 1450 C C . TYR A 1 188 ? 2.894 -11.884 -20.691 1.00 54.91 188 TYR A C 1
ATOM 1452 O O . TYR A 1 188 ? 3.301 -12.734 -19.893 1.00 54.91 188 TYR A O 1
ATOM 1460 N N . SER A 1 189 ? 3.737 -11.122 -21.381 1.00 63.28 189 SER A N 1
ATOM 1461 C CA . SER A 1 189 ? 5.187 -11.316 -21.478 1.00 63.28 189 SER A CA 1
ATOM 1462 C C . SER A 1 189 ? 5.846 -10.067 -22.064 1.00 63.28 189 SER A C 1
ATOM 1464 O O . SER A 1 189 ? 5.166 -9.290 -22.721 1.00 63.28 189 SER A O 1
ATOM 1466 N N . LEU A 1 190 ? 7.170 -9.904 -21.915 1.00 64.94 190 LEU A N 1
ATOM 1467 C CA . LEU A 1 190 ? 7.909 -8.963 -22.778 1.00 64.94 190 LEU A CA 1
ATOM 1468 C C . LEU A 1 190 ? 8.070 -9.492 -24.215 1.00 64.94 190 LEU A C 1
ATOM 1470 O O . LEU A 1 190 ? 8.381 -8.728 -25.127 1.00 64.94 190 LEU A O 1
ATOM 1474 N N . GLN A 1 191 ? 7.837 -10.788 -24.440 1.00 67.81 191 GLN A N 1
ATOM 1475 C CA . GLN A 1 191 ? 7.695 -11.362 -25.773 1.00 67.81 191 GLN A CA 1
ATOM 1476 C C . GLN A 1 191 ? 6.537 -10.677 -26.520 1.00 67.81 191 GLN A C 1
ATOM 1478 O O . GLN A 1 191 ? 5.394 -10.742 -26.081 1.00 67.81 191 GLN A O 1
ATOM 1483 N N . GLY A 1 192 ? 6.854 -10.038 -27.651 1.00 69.56 192 GLY A N 1
ATOM 1484 C CA . GLY A 1 192 ? 5.911 -9.251 -28.457 1.00 69.56 192 GLY A CA 1
ATOM 1485 C C . GLY A 1 192 ? 5.960 -7.742 -28.192 1.00 69.56 192 GLY A C 1
ATOM 1486 O O . GLY A 1 192 ? 5.538 -6.977 -29.055 1.00 69.56 192 GLY A O 1
ATOM 1487 N N . CYS A 1 193 ? 6.538 -7.304 -27.069 1.00 80.19 193 CYS A N 1
ATOM 1488 C CA . CYS A 1 193 ? 6.694 -5.884 -26.773 1.00 80.19 193 CYS A CA 1
ATOM 1489 C C . CYS A 1 193 ? 7.866 -5.262 -27.547 1.00 80.19 193 CYS A C 1
ATOM 1491 O O . CYS A 1 193 ? 8.926 -5.874 -27.701 1.00 80.19 193 CYS A O 1
ATOM 1493 N N . THR A 1 194 ? 7.713 -4.008 -27.962 1.00 85.62 194 THR A N 1
ATOM 1494 C CA . THR A 1 194 ? 8.821 -3.148 -28.392 1.00 85.62 194 THR A CA 1
ATOM 1495 C C . THR A 1 194 ? 9.381 -2.393 -27.193 1.00 85.62 194 THR A C 1
ATOM 1497 O O . THR A 1 194 ? 8.610 -1.898 -26.374 1.00 85.62 194 THR A O 1
ATOM 1500 N N . TYR A 1 195 ? 10.705 -2.287 -27.092 1.00 87.62 195 TYR A N 1
ATOM 1501 C CA . TYR A 1 195 ? 11.393 -1.532 -26.043 1.00 87.62 195 TYR A CA 1
ATOM 1502 C C . TYR A 1 195 ? 12.790 -1.098 -26.502 1.00 87.62 195 TYR A C 1
ATOM 1504 O O . TYR A 1 195 ? 13.398 -1.715 -27.378 1.00 87.62 195 TYR A O 1
ATOM 1512 N N . GLU A 1 196 ? 13.320 -0.056 -25.870 1.00 88.75 196 GLU A N 1
ATOM 1513 C CA . GLU A 1 196 ? 14.687 0.431 -26.053 1.00 88.75 196 GLU A CA 1
ATOM 1514 C C . GLU A 1 196 ? 15.564 0.024 -24.865 1.00 88.75 196 GLU A C 1
ATOM 1516 O O . GLU A 1 196 ? 15.176 0.211 -23.713 1.00 88.75 196 GLU A O 1
ATOM 1521 N N . ILE A 1 197 ? 16.771 -0.485 -25.127 1.00 86.94 197 ILE A N 1
ATOM 1522 C CA . ILE A 1 197 ? 17.777 -0.740 -24.085 1.00 86.94 197 ILE A CA 1
ATOM 1523 C C . ILE A 1 197 ? 18.659 0.505 -23.956 1.00 86.94 197 ILE A C 1
ATOM 1525 O O . ILE A 1 197 ? 19.286 0.925 -24.928 1.00 86.94 197 ILE A O 1
ATOM 1529 N N . SER A 1 198 ? 18.724 1.092 -22.760 1.00 86.12 198 SER A N 1
ATOM 1530 C CA . SER A 1 198 ? 19.531 2.282 -22.465 1.00 86.12 198 SER A CA 1
ATOM 1531 C C . SER A 1 198 ? 20.539 2.023 -21.348 1.00 86.12 198 SER A C 1
ATOM 1533 O O . SER A 1 198 ? 20.182 1.515 -20.288 1.00 86.12 198 SER A O 1
ATOM 1535 N N . ASN A 1 199 ? 21.787 2.453 -21.551 1.00 82.69 199 ASN A N 1
ATOM 1536 C CA . ASN A 1 199 ? 22.848 2.416 -20.538 1.00 82.69 199 ASN A CA 1
ATOM 1537 C C . ASN A 1 199 ? 22.800 3.684 -19.670 1.00 82.69 199 ASN A C 1
ATOM 1539 O O . ASN A 1 199 ? 23.681 4.542 -19.758 1.00 82.69 199 ASN A O 1
ATOM 1543 N N . ILE A 1 200 ? 21.730 3.833 -18.888 1.00 75.25 200 ILE A N 1
ATOM 1544 C CA . ILE A 1 200 ? 21.552 4.929 -17.930 1.00 75.25 200 ILE A CA 1
ATOM 1545 C C . ILE A 1 200 ? 21.223 4.362 -16.549 1.00 75.25 200 ILE A C 1
ATOM 1547 O O . ILE A 1 200 ? 20.498 3.377 -16.419 1.00 75.25 200 ILE A O 1
ATOM 1551 N N . THR A 1 201 ? 21.755 4.997 -15.506 1.00 69.38 201 THR A N 1
ATOM 1552 C CA . THR A 1 201 ? 21.441 4.654 -14.114 1.00 69.38 201 THR A CA 1
ATOM 1553 C C . THR A 1 201 ? 20.152 5.298 -13.628 1.00 69.38 201 THR A C 1
ATOM 1555 O O . THR A 1 201 ? 19.562 4.774 -12.699 1.00 69.38 201 THR A O 1
ATOM 1558 N N . GLU A 1 202 ? 19.703 6.400 -14.226 1.00 76.81 202 GLU A N 1
ATOM 1559 C CA . GLU A 1 202 ? 18.539 7.177 -13.783 1.00 76.81 202 GLU A CA 1
ATOM 1560 C C . GLU A 1 202 ? 17.588 7.416 -14.956 1.00 76.81 202 GLU A C 1
ATOM 1562 O O . GLU A 1 202 ? 18.009 7.858 -16.027 1.00 76.81 202 GLU A O 1
ATOM 1567 N N . CYS A 1 203 ? 16.303 7.127 -14.756 1.00 81.25 203 CYS A N 1
ATOM 1568 C CA . CYS A 1 203 ? 15.255 7.391 -15.740 1.00 81.25 203 CYS A CA 1
ATOM 1569 C C . CYS A 1 203 ? 14.633 8.780 -15.501 1.00 81.25 203 CYS A C 1
ATOM 1571 O O . CYS A 1 203 ? 14.404 9.129 -14.340 1.00 81.25 203 CYS A O 1
ATOM 1573 N N . PRO A 1 204 ? 14.242 9.539 -16.546 1.00 79.62 204 PRO A N 1
ATOM 1574 C CA . PRO A 1 204 ? 13.613 10.858 -16.388 1.00 79.62 204 PRO A CA 1
ATOM 1575 C C . PRO A 1 204 ? 12.347 10.871 -15.521 1.00 79.62 204 PRO A C 1
ATOM 1577 O O . PRO A 1 204 ? 12.096 11.848 -14.821 1.00 79.62 204 PRO A O 1
ATOM 1580 N N . SER A 1 205 ? 11.569 9.784 -15.546 1.00 77.94 205 SER A N 1
ATOM 1581 C CA . SER A 1 205 ? 10.385 9.577 -14.697 1.00 77.94 205 SER A CA 1
ATOM 1582 C C . SER A 1 205 ? 10.582 8.451 -13.675 1.00 77.94 205 SER A C 1
ATOM 1584 O O . SER A 1 205 ? 9.607 7.903 -13.177 1.00 77.94 205 SER A O 1
ATOM 1586 N N . GLY A 1 206 ? 11.834 8.115 -13.336 1.00 80.81 206 GLY A N 1
ATOM 1587 C CA . GLY A 1 206 ? 12.182 7.027 -12.411 1.00 80.81 206 GLY A CA 1
ATOM 1588 C C . GLY A 1 206 ? 11.988 5.618 -12.982 1.00 80.81 206 GLY A C 1
ATOM 1589 O O . GLY A 1 206 ? 11.506 5.428 -14.100 1.00 80.81 206 GLY A O 1
ATOM 1590 N N . ILE A 1 207 ? 12.426 4.623 -12.217 1.00 82.81 207 ILE A N 1
ATOM 1591 C CA . ILE A 1 207 ? 12.175 3.203 -12.469 1.00 82.81 207 ILE A CA 1
ATOM 1592 C C . ILE A 1 207 ? 10.709 2.919 -12.127 1.00 82.81 207 ILE A C 1
ATOM 1594 O O . ILE A 1 207 ? 10.216 3.355 -11.088 1.00 82.81 207 ILE A O 1
ATOM 1598 N N . LEU A 1 208 ? 10.023 2.159 -12.979 1.00 84.44 208 LEU A N 1
ATOM 1599 C CA . LEU A 1 208 ? 8.687 1.648 -12.713 1.00 84.44 208 LEU A CA 1
ATOM 1600 C C . LEU A 1 208 ? 8.714 0.810 -11.434 1.00 84.44 208 LEU A C 1
ATOM 1602 O O . LEU A 1 208 ? 9.380 -0.226 -11.354 1.00 84.44 208 LEU A O 1
ATOM 1606 N N . ALA A 1 209 ? 7.947 1.251 -10.449 1.00 80.44 209 ALA A N 1
ATOM 1607 C CA . ALA A 1 209 ? 7.739 0.541 -9.206 1.00 80.44 209 ALA A CA 1
ATOM 1608 C C . ALA A 1 209 ? 6.249 0.332 -8.960 1.00 80.44 209 ALA A C 1
ATOM 1610 O O . ALA A 1 209 ? 5.405 1.126 -9.378 1.00 80.44 209 ALA A O 1
ATOM 1611 N N . VAL A 1 210 ? 5.929 -0.778 -8.308 1.00 74.94 210 VAL A N 1
ATOM 1612 C CA . VAL A 1 210 ? 4.557 -1.224 -8.089 1.00 74.94 210 VAL A CA 1
ATOM 1613 C C . VAL A 1 210 ? 4.408 -1.759 -6.676 1.00 74.94 210 VAL A C 1
ATOM 1615 O O . VAL A 1 210 ? 5.278 -2.465 -6.166 1.00 74.94 210 VAL A O 1
ATOM 1618 N N . THR A 1 211 ? 3.276 -1.431 -6.071 1.00 74.62 211 THR A N 1
ATOM 1619 C CA . THR A 1 211 ? 2.742 -2.081 -4.882 1.00 74.62 211 THR A CA 1
ATOM 1620 C C . THR A 1 211 ? 1.773 -3.167 -5.325 1.00 74.62 211 THR A C 1
ATOM 1622 O O . THR A 1 211 ? 0.770 -2.883 -5.977 1.00 74.62 211 THR A O 1
ATOM 1625 N N . CYS A 1 212 ? 2.088 -4.411 -4.983 1.00 72.44 212 CYS A N 1
ATOM 1626 C CA . CYS A 1 212 ? 1.270 -5.584 -5.247 1.00 72.44 212 CYS A CA 1
ATOM 1627 C C . CYS A 1 212 ? 0.511 -5.969 -3.984 1.00 72.44 212 CYS A C 1
ATOM 1629 O O . CYS A 1 212 ? 1.122 -6.391 -3.003 1.00 72.44 212 CYS A O 1
ATOM 1631 N N . GLU A 1 213 ? -0.808 -5.831 -4.010 1.00 74.56 213 GLU A N 1
ATOM 1632 C CA . GLU A 1 213 ? -1.675 -6.125 -2.875 1.00 74.56 213 GLU A CA 1
ATOM 1633 C C . GLU A 1 213 ? -2.538 -7.355 -3.153 1.00 74.56 213 GLU A C 1
ATOM 1635 O O . GLU A 1 213 ? -3.274 -7.396 -4.138 1.00 74.56 213 GLU A O 1
ATOM 1640 N N . THR A 1 214 ? -2.453 -8.364 -2.289 1.00 73.81 214 THR A N 1
ATOM 1641 C CA . THR A 1 214 ? -3.205 -9.616 -2.442 1.00 73.81 214 THR A CA 1
ATOM 1642 C C . THR A 1 214 ? -4.707 -9.343 -2.362 1.00 73.81 214 THR A C 1
ATOM 1644 O O . THR A 1 214 ? -5.178 -8.781 -1.367 1.00 73.81 214 THR A O 1
ATOM 1647 N N . ALA A 1 215 ? -5.475 -9.755 -3.382 1.00 74.69 215 ALA A N 1
ATOM 1648 C CA . ALA A 1 215 ? -6.927 -9.587 -3.370 1.00 74.69 215 ALA A CA 1
ATOM 1649 C C . ALA A 1 215 ? -7.560 -10.266 -2.152 1.00 74.69 215 ALA A C 1
ATOM 1651 O O . ALA A 1 215 ? -7.234 -11.397 -1.784 1.00 74.69 215 ALA A O 1
ATOM 1652 N N . CYS A 1 216 ? -8.510 -9.563 -1.552 1.00 81.12 216 CYS A N 1
ATOM 1653 C CA . CYS A 1 216 ? -9.229 -10.000 -0.369 1.00 81.12 216 CYS A CA 1
ATOM 1654 C C . CYS A 1 216 ? -10.607 -10.576 -0.724 1.00 81.12 216 CYS A C 1
ATOM 1656 O O . CYS A 1 216 ? -11.122 -10.425 -1.834 1.00 81.12 216 CYS A O 1
ATOM 1658 N N . SER A 1 217 ? -11.223 -11.258 0.237 1.00 85.00 217 SER A N 1
ATOM 1659 C CA . SER A 1 217 ? -12.613 -11.718 0.154 1.00 85.00 217 SER A CA 1
ATOM 1660 C C . SER A 1 217 ? -13.507 -10.709 0.874 1.00 85.00 217 SER A C 1
ATOM 1662 O O . SER A 1 217 ? -13.254 -10.464 2.043 1.00 85.00 217 SER A O 1
ATOM 1664 N N . ASN A 1 218 ? -14.524 -10.145 0.201 1.00 85.69 218 ASN A N 1
ATOM 1665 C CA . ASN A 1 218 ? -15.328 -8.985 0.649 1.00 85.69 218 ASN A CA 1
ATOM 1666 C C . ASN A 1 218 ? -15.418 -8.776 2.176 1.00 85.69 218 ASN A C 1
ATOM 1668 O O . ASN A 1 218 ? -14.702 -7.952 2.707 1.00 85.69 218 ASN A O 1
ATOM 1672 N N . GLY A 1 219 ? -16.238 -9.505 2.926 1.00 83.69 219 GLY A N 1
ATOM 1673 C CA . GLY A 1 219 ? -16.305 -9.343 4.387 1.00 83.69 219 GLY A CA 1
ATOM 1674 C C . GLY A 1 219 ? -15.089 -9.925 5.117 1.00 83.69 219 GLY A C 1
ATOM 1675 O O . GLY A 1 219 ? -15.193 -10.925 5.822 1.00 83.69 219 GLY A O 1
ATOM 1676 N N . GLN A 1 220 ? -13.946 -9.271 4.934 1.00 87.00 220 GLN A N 1
ATOM 1677 C CA . GLN A 1 220 ? -12.731 -9.340 5.729 1.00 87.00 220 GLN A CA 1
ATOM 1678 C C . GLN A 1 220 ? -12.415 -7.922 6.209 1.00 87.00 220 GLN A C 1
ATOM 1680 O O . GLN A 1 220 ? -12.510 -6.962 5.442 1.00 87.00 220 GLN A O 1
ATOM 1685 N N . ALA A 1 221 ? -12.000 -7.804 7.467 1.00 88.75 221 ALA A N 1
ATOM 1686 C CA . ALA A 1 221 ? -11.512 -6.565 8.054 1.00 88.75 221 ALA A CA 1
ATOM 1687 C C . ALA A 1 221 ? -10.000 -6.663 8.319 1.00 88.75 221 ALA A C 1
ATOM 1689 O O . ALA A 1 221 ? -9.431 -7.757 8.403 1.00 88.75 221 ALA A O 1
ATOM 1690 N N . ARG A 1 222 ? -9.331 -5.515 8.427 1.00 85.94 222 ARG A N 1
ATOM 1691 C CA . ARG A 1 222 ? -7.948 -5.404 8.896 1.00 85.94 222 ARG A CA 1
ATOM 1692 C C . ARG A 1 222 ? -7.724 -4.083 9.621 1.00 85.94 222 ARG A C 1
ATOM 1694 O O . ARG A 1 222 ? -8.327 -3.073 9.266 1.00 85.94 222 ARG A O 1
ATOM 1701 N N . MET A 1 223 ? -6.806 -4.087 10.580 1.00 84.62 223 MET A N 1
ATOM 1702 C CA . MET A 1 223 ? -6.083 -2.871 10.935 1.00 84.62 223 MET A CA 1
ATOM 1703 C C . MET A 1 223 ? -4.888 -2.707 9.987 1.00 84.62 223 MET A C 1
ATOM 1705 O O . MET A 1 223 ? -4.308 -3.682 9.502 1.00 84.62 223 MET A O 1
ATOM 1709 N N . VAL A 1 224 ? -4.524 -1.462 9.706 1.00 77.25 224 VAL A N 1
ATOM 1710 C CA . VAL A 1 224 ? -3.241 -1.102 9.093 1.00 77.25 224 VAL A CA 1
ATOM 1711 C C . VAL A 1 224 ? -2.578 -0.002 9.910 1.00 77.25 224 VAL A C 1
ATOM 1713 O O . VAL A 1 224 ? -3.250 0.753 10.615 1.00 77.25 224 VAL A O 1
ATOM 1716 N N . ASN A 1 225 ? -1.248 0.071 9.823 1.00 67.06 225 ASN A N 1
ATOM 1717 C CA . ASN A 1 225 ? -0.425 0.958 10.647 1.00 67.06 225 ASN A CA 1
ATOM 1718 C C . ASN A 1 225 ? -0.666 0.739 12.153 1.00 67.06 225 ASN A C 1
ATOM 1720 O O . ASN A 1 225 ? -0.878 1.675 12.919 1.00 67.06 225 ASN A O 1
ATOM 1724 N N . GLU A 1 226 ? -0.665 -0.534 12.553 1.00 74.00 226 GLU A N 1
ATOM 1725 C CA . GLU A 1 226 ? -0.956 -0.981 13.915 1.00 74.00 226 GLU A CA 1
ATOM 1726 C C . GLU A 1 226 ? 0.024 -0.427 14.955 1.00 74.00 226 GLU A C 1
ATOM 1728 O O . GLU A 1 226 ? 1.225 -0.297 14.718 1.00 74.00 226 GLU A O 1
ATOM 1733 N N . ARG A 1 227 ? -0.504 -0.147 16.147 1.00 72.69 227 ARG A N 1
ATOM 1734 C CA . ARG A 1 227 ? 0.240 0.246 17.342 1.00 72.69 227 ARG A CA 1
ATOM 1735 C C . ARG A 1 227 ? -0.256 -0.574 18.521 1.00 72.69 227 ARG A C 1
ATOM 1737 O O . ARG A 1 227 ? -1.462 -0.682 18.730 1.00 72.69 227 ARG A O 1
ATOM 1744 N N . VAL A 1 228 ? 0.669 -1.142 19.290 1.00 76.62 228 VAL A N 1
ATOM 1745 C CA . VAL A 1 228 ? 0.352 -1.959 20.469 1.00 76.62 228 VAL A CA 1
ATOM 1746 C C . VAL A 1 228 ? 0.694 -1.179 21.734 1.00 76.62 228 VAL A C 1
ATOM 1748 O O . VAL A 1 228 ? 1.835 -0.760 21.915 1.00 76.62 228 VAL A O 1
ATOM 1751 N N . GLU A 1 229 ? -0.286 -1.012 22.617 1.00 75.12 229 GLU A N 1
ATOM 1752 C CA . GLU A 1 229 ? -0.127 -0.436 23.952 1.00 75.12 229 GLU A CA 1
ATOM 1753 C C . GLU A 1 229 ? -0.393 -1.524 25.001 1.00 75.12 229 GLU A C 1
ATOM 1755 O O . GLU A 1 229 ? -1.468 -2.126 25.033 1.00 75.12 229 GLU A O 1
ATOM 1760 N N . TYR A 1 230 ? 0.584 -1.779 25.873 1.00 76.56 230 TYR A N 1
ATOM 1761 C CA . TYR A 1 230 ? 0.430 -2.699 27.000 1.00 76.56 230 TYR A CA 1
ATOM 1762 C C . TYR A 1 230 ? -0.030 -1.931 28.239 1.00 76.56 230 TYR A C 1
ATOM 1764 O O . TYR A 1 230 ? 0.637 -0.999 28.690 1.00 76.56 230 TYR A O 1
ATOM 1772 N N . THR A 1 231 ? -1.160 -2.331 28.818 1.00 73.19 231 THR A N 1
ATOM 1773 C CA . THR A 1 231 ? -1.659 -1.746 30.064 1.00 73.19 231 THR A CA 1
ATOM 1774 C C . THR A 1 231 ? -0.962 -2.365 31.279 1.00 73.19 231 THR A C 1
ATOM 1776 O O . THR A 1 231 ? -0.427 -3.470 31.229 1.00 73.19 231 THR A O 1
ATOM 1779 N N . SER A 1 232 ? -0.971 -1.664 32.417 1.00 74.00 232 SER A N 1
ATOM 1780 C CA . SER A 1 232 ? -0.229 -2.048 33.634 1.00 74.00 232 SER A CA 1
ATOM 1781 C C . SER A 1 232 ? -0.647 -3.383 34.275 1.00 74.00 232 SER A C 1
ATOM 1783 O O . SER A 1 232 ? 0.057 -3.894 35.143 1.00 74.00 232 SER A O 1
ATOM 1785 N N . ASN A 1 233 ? -1.777 -3.954 33.852 1.00 71.75 233 ASN A N 1
ATOM 1786 C CA . ASN A 1 233 ? -2.265 -5.283 34.224 1.00 71.75 233 ASN A CA 1
ATOM 1787 C C . ASN A 1 233 ? -1.816 -6.406 33.259 1.00 71.75 233 ASN A C 1
ATOM 1789 O O . ASN A 1 233 ? -2.154 -7.561 33.500 1.00 71.75 233 ASN A O 1
ATOM 1793 N N . GLY A 1 234 ? -1.097 -6.086 32.178 1.00 66.81 234 GLY A N 1
ATOM 1794 C CA . GLY A 1 234 ? -0.633 -7.038 31.163 1.00 66.81 234 GLY A CA 1
ATOM 1795 C C . GLY A 1 234 ? -1.572 -7.250 29.968 1.00 66.81 234 GLY A C 1
ATOM 1796 O O . GLY A 1 234 ? -1.169 -7.926 29.024 1.00 66.81 234 GLY A O 1
ATOM 1797 N N . SER A 1 235 ? -2.780 -6.669 29.960 1.00 71.44 235 SER A N 1
ATOM 1798 C CA . SER A 1 235 ? -3.634 -6.670 28.760 1.00 71.44 235 SER A CA 1
ATOM 1799 C C . SER A 1 235 ? -2.995 -5.818 27.651 1.00 71.44 235 SER A C 1
ATOM 1801 O O . SER A 1 235 ? -2.211 -4.902 27.916 1.00 71.44 235 SER A O 1
ATOM 1803 N N . ALA A 1 236 ? -3.333 -6.108 26.396 1.00 78.12 236 ALA A N 1
ATOM 1804 C CA . ALA A 1 236 ? -2.847 -5.359 25.240 1.00 78.12 236 ALA A CA 1
ATOM 1805 C C . ALA A 1 236 ? -4.007 -4.704 24.488 1.00 78.12 236 ALA A C 1
ATOM 1807 O O . ALA A 1 236 ? -5.050 -5.322 24.255 1.00 78.12 236 ALA A O 1
ATOM 1808 N N . ARG A 1 237 ? -3.788 -3.458 24.077 1.00 84.81 237 ARG A N 1
ATOM 1809 C CA . ARG A 1 237 ? -4.650 -2.691 23.179 1.00 84.81 237 ARG A CA 1
ATOM 1810 C C . ARG A 1 237 ? -3.935 -2.564 21.848 1.00 84.81 237 ARG A C 1
ATOM 1812 O O . ARG A 1 237 ? -2.750 -2.238 21.827 1.00 84.81 237 ARG A O 1
ATOM 1819 N N . VAL A 1 238 ? -4.635 -2.821 20.753 1.00 84.38 238 VAL A N 1
ATOM 1820 C CA . VAL A 1 238 ? -4.082 -2.682 19.402 1.00 84.38 238 VAL A CA 1
ATOM 1821 C C . VAL A 1 238 ? -4.917 -1.653 18.671 1.00 84.38 238 VAL A C 1
ATOM 1823 O O . VAL A 1 238 ? -6.123 -1.842 18.554 1.00 84.38 238 VAL A O 1
ATOM 1826 N N . SER A 1 239 ? -4.306 -0.564 18.214 1.00 86.69 239 SER A N 1
ATOM 1827 C CA . SER A 1 239 ? -4.992 0.463 17.428 1.00 86.69 239 SER A CA 1
ATOM 1828 C C . SER A 1 239 ? -4.391 0.632 16.042 1.00 86.69 239 SER A C 1
ATOM 1830 O O . SER A 1 239 ? -3.181 0.530 15.869 1.00 86.69 239 SER A O 1
ATOM 1832 N N . GLY A 1 240 ? -5.232 0.909 15.050 1.00 86.25 240 GLY A N 1
ATOM 1833 C CA . GLY A 1 240 ? -4.832 1.066 13.653 1.00 86.25 240 GLY A CA 1
ATOM 1834 C C . GLY A 1 240 ? -5.936 1.711 12.821 1.00 86.25 240 GLY A C 1
ATOM 1835 O O . GLY A 1 240 ? -7.081 1.808 13.265 1.00 86.25 240 GLY A O 1
ATOM 1836 N N . ARG A 1 241 ? -5.619 2.131 11.594 1.00 90.38 241 ARG A N 1
ATOM 1837 C CA . ARG A 1 241 ? -6.649 2.540 10.628 1.00 90.38 241 ARG A CA 1
ATOM 1838 C C . ARG A 1 241 ? -7.473 1.311 10.247 1.00 90.38 241 ARG A C 1
ATOM 1840 O O . ARG A 1 241 ? -6.897 0.278 9.903 1.00 90.38 241 ARG A O 1
ATOM 1847 N N . LEU A 1 242 ? -8.799 1.417 10.311 1.00 92.69 242 LEU A N 1
ATOM 1848 C CA . LEU A 1 242 ? -9.700 0.344 9.905 1.00 92.69 242 LEU A CA 1
ATOM 1849 C C . LEU A 1 242 ? -9.813 0.307 8.379 1.00 92.69 242 LEU A C 1
ATOM 1851 O O . LEU A 1 242 ? -10.132 1.309 7.730 1.00 92.69 242 LEU A O 1
ATOM 1855 N N . GLU A 1 243 ? -9.602 -0.877 7.813 1.00 91.31 243 GLU A N 1
ATOM 1856 C CA . GLU A 1 243 ? -9.901 -1.166 6.418 1.00 91.31 243 GLU A CA 1
ATOM 1857 C C . GLU A 1 243 ? -10.769 -2.416 6.296 1.00 91.31 243 GLU A C 1
ATOM 1859 O O . GLU A 1 243 ? -10.545 -3.433 6.956 1.00 91.31 243 GLU A O 1
ATOM 1864 N N . ILE A 1 244 ? -11.768 -2.337 5.423 1.00 90.75 244 ILE A N 1
ATOM 1865 C CA . ILE A 1 244 ? -12.699 -3.421 5.122 1.00 90.75 244 ILE A CA 1
ATOM 1866 C C . ILE A 1 244 ? -12.599 -3.709 3.628 1.00 90.75 244 ILE A C 1
ATOM 1868 O O . ILE A 1 244 ? -12.461 -2.804 2.801 1.00 90.75 244 ILE A O 1
ATOM 1872 N N . CYS A 1 245 ? -12.630 -4.984 3.271 1.00 88.81 245 CYS A N 1
ATOM 1873 C CA . CYS A 1 245 ? -12.588 -5.382 1.880 1.00 88.81 245 CYS A CA 1
ATOM 1874 C C . CYS A 1 245 ? -13.964 -5.172 1.212 1.00 88.81 245 CYS A C 1
ATOM 1876 O O . CYS A 1 245 ? -15.011 -5.601 1.686 1.00 88.81 245 CYS A O 1
ATOM 1878 N N . ILE A 1 246 ? -14.009 -4.460 0.089 1.00 87.25 246 ILE A N 1
ATOM 1879 C CA . ILE A 1 246 ? -15.251 -4.209 -0.651 1.00 87.25 246 ILE A CA 1
ATOM 1880 C C . ILE A 1 246 ? -14.954 -4.339 -2.138 1.00 87.25 246 ILE A C 1
ATOM 1882 O O . ILE A 1 246 ? -14.106 -3.632 -2.684 1.00 87.25 246 ILE A O 1
ATOM 1886 N N . ASN A 1 247 ? -15.672 -5.251 -2.800 1.00 86.31 247 ASN A N 1
ATOM 1887 C CA . ASN A 1 247 ? -15.431 -5.656 -4.188 1.00 86.31 247 ASN A CA 1
ATOM 1888 C C . ASN A 1 247 ? -14.006 -6.207 -4.405 1.00 86.31 247 ASN A C 1
ATOM 1890 O O . ASN A 1 247 ? -13.315 -5.808 -5.338 1.00 86.31 247 ASN A O 1
ATOM 1894 N N . ARG A 1 248 ? -13.599 -7.147 -3.534 1.00 83.25 248 ARG A N 1
ATOM 1895 C CA . ARG A 1 248 ? -12.283 -7.827 -3.491 1.00 83.25 248 ARG A CA 1
ATOM 1896 C C . ARG A 1 248 ? -11.059 -6.930 -3.301 1.00 83.25 248 ARG A C 1
ATOM 1898 O O . ARG A 1 248 ? -9.943 -7.323 -3.638 1.00 83.25 248 ARG A O 1
ATOM 1905 N N . ASP A 1 249 ? -11.265 -5.742 -2.756 1.00 83.12 249 ASP A N 1
ATOM 1906 C CA . ASP A 1 249 ? -10.234 -4.719 -2.676 1.00 83.12 249 ASP A CA 1
ATOM 1907 C C . ASP A 1 249 ? -10.362 -3.918 -1.372 1.00 83.12 249 ASP A C 1
ATOM 1909 O O . ASP A 1 249 ? -11.475 -3.695 -0.890 1.00 83.12 249 ASP A O 1
ATOM 1913 N N . TRP A 1 250 ? -9.239 -3.514 -0.781 1.00 85.94 250 TRP A N 1
ATOM 1914 C CA . TRP A 1 250 ? -9.210 -2.890 0.543 1.00 85.94 250 TRP A CA 1
ATOM 1915 C C . TRP A 1 250 ? -9.577 -1.409 0.472 1.00 85.94 250 TRP A C 1
ATOM 1917 O O . TRP A 1 250 ? -8.995 -0.642 -0.297 1.00 85.94 250 TRP A O 1
ATOM 1927 N N . ALA A 1 251 ? -10.539 -1.009 1.299 1.00 88.88 251 ALA A N 1
ATOM 1928 C CA . ALA A 1 251 ? -10.992 0.366 1.437 1.00 88.88 251 ALA A CA 1
ATOM 1929 C C . ALA A 1 251 ? -10.948 0.798 2.904 1.00 88.88 251 ALA A C 1
ATOM 1931 O O . ALA A 1 251 ? -11.264 0.003 3.792 1.00 88.88 251 ALA A O 1
ATOM 1932 N N . SER A 1 252 ? -10.604 2.059 3.160 1.00 91.00 252 SER A N 1
ATOM 1933 C CA . SER A 1 252 ? -10.778 2.644 4.488 1.00 91.00 252 SER A CA 1
ATOM 1934 C C . SER A 1 252 ? -12.237 2.980 4.764 1.00 91.00 252 SER A C 1
ATOM 1936 O O . SER A 1 252 ? -13.031 3.255 3.863 1.00 91.00 252 SER A O 1
ATOM 1938 N N . VAL A 1 253 ? -12.578 2.958 6.045 1.00 92.88 253 VAL A N 1
ATOM 1939 C CA . VAL A 1 253 ? -13.861 3.431 6.562 1.00 92.88 253 VAL A CA 1
ATOM 1940 C C . VAL A 1 253 ? -13.751 4.935 6.838 1.00 92.88 253 VAL A C 1
ATOM 1942 O O . VAL A 1 253 ? -12.710 5.388 7.311 1.00 92.88 253 VAL A O 1
ATOM 1945 N N . CYS A 1 254 ? -14.783 5.713 6.520 1.00 92.81 254 CYS A N 1
ATOM 1946 C CA . CYS A 1 254 ? -14.869 7.131 6.865 1.00 92.81 254 CYS A CA 1
ATOM 1947 C C . CYS A 1 254 ? -15.136 7.299 8.366 1.00 92.81 254 CYS A C 1
ATOM 1949 O O . CYS A 1 254 ? -15.972 6.592 8.924 1.00 92.81 254 CYS A O 1
ATOM 1951 N N . ASP A 1 255 ? -14.426 8.224 9.008 1.00 92.44 255 ASP A N 1
ATOM 1952 C CA . ASP A 1 255 ? -14.690 8.668 10.381 1.00 92.44 255 ASP A CA 1
ATOM 1953 C C . ASP A 1 255 ? -15.881 9.645 10.365 1.00 92.44 255 ASP A C 1
ATOM 1955 O O . ASP A 1 255 ? -15.702 10.862 10.312 1.00 92.44 255 ASP A O 1
ATOM 1959 N N . ASP A 1 256 ? -17.095 9.085 10.285 1.00 89.25 256 ASP A N 1
ATOM 1960 C CA . ASP A 1 256 ? -18.370 9.806 10.181 1.00 89.25 256 ASP A CA 1
ATOM 1961 C C . ASP A 1 256 ? -19.372 9.417 11.291 1.00 89.25 256 ASP A C 1
ATOM 1963 O O . ASP A 1 256 ? -19.181 8.446 12.028 1.00 89.25 256 ASP A O 1
ATOM 1967 N N . ASP A 1 257 ? -20.477 10.165 11.395 1.00 87.75 257 ASP A N 1
ATOM 1968 C CA . ASP A 1 257 ? -21.534 9.973 12.405 1.00 87.75 257 ASP A CA 1
ATOM 1969 C C . ASP A 1 257 ? -22.255 8.600 12.338 1.00 87.75 257 ASP A C 1
ATOM 1971 O O . ASP A 1 257 ? -23.126 8.324 13.167 1.00 87.75 257 ASP A O 1
ATOM 1975 N N . THR A 1 258 ? -21.950 7.731 11.361 1.00 86.56 258 THR A N 1
ATOM 1976 C CA . THR A 1 258 ? -22.523 6.372 11.273 1.00 86.56 258 THR A CA 1
ATOM 1977 C C . THR A 1 258 ? -21.719 5.323 12.044 1.00 86.56 258 THR A C 1
ATOM 1979 O O . THR A 1 258 ? -22.237 4.237 12.328 1.00 86.56 258 THR A O 1
ATOM 1982 N N . LEU A 1 259 ? -20.486 5.646 12.452 1.00 89.75 259 LEU A N 1
ATOM 1983 C CA . LEU A 1 259 ? -19.660 4.757 13.264 1.00 89.75 259 LEU A CA 1
ATOM 1984 C C . LEU A 1 259 ? -20.243 4.559 14.666 1.00 89.75 259 LEU A C 1
ATOM 1986 O O . LEU A 1 259 ? -20.725 5.481 15.319 1.00 89.75 259 LEU A O 1
ATOM 1990 N N . SER A 1 260 ? -20.199 3.317 15.147 1.00 87.94 260 SER A N 1
ATOM 1991 C CA . SER A 1 260 ? -20.847 2.924 16.400 1.00 87.94 260 SER A CA 1
ATOM 1992 C C . SER A 1 260 ? -20.087 1.802 17.111 1.00 87.94 260 SER A C 1
ATOM 1994 O O . SER A 1 260 ? -19.413 0.994 16.472 1.00 87.94 260 SER A O 1
ATOM 1996 N N . GLU A 1 261 ? -20.206 1.724 18.441 1.00 87.69 261 GLU A N 1
ATOM 1997 C CA . GLU A 1 261 ? -19.572 0.673 19.263 1.00 87.69 261 GLU A CA 1
ATOM 1998 C C . GLU A 1 261 ? -19.835 -0.765 18.750 1.00 87.69 261 GLU A C 1
ATOM 2000 O O . GLU A 1 261 ? -18.880 -1.535 18.662 1.00 87.69 261 GLU A O 1
ATOM 2005 N N . PRO A 1 262 ? -21.051 -1.140 18.288 1.00 87.44 262 PRO A N 1
ATOM 2006 C CA . PRO A 1 262 ? -21.308 -2.480 17.750 1.00 87.44 262 PRO A CA 1
ATOM 2007 C C . PRO A 1 262 ? -20.508 -2.789 16.481 1.00 87.44 262 PRO A C 1
ATOM 2009 O O . PRO A 1 262 ? -20.075 -3.924 16.286 1.00 87.44 262 PRO A O 1
ATOM 2012 N N . LEU A 1 263 ? -20.292 -1.786 15.621 1.00 89.12 263 LEU A N 1
ATOM 2013 C CA . LEU A 1 263 ? -19.426 -1.925 14.451 1.00 89.12 263 LEU A CA 1
ATOM 2014 C C . LEU A 1 263 ? -17.968 -2.121 14.881 1.00 89.12 263 LEU A C 1
ATOM 2016 O O . LEU A 1 263 ? -17.273 -2.926 14.267 1.00 89.12 263 LEU A O 1
ATOM 2020 N N . ALA A 1 264 ? -17.514 -1.433 15.934 1.00 91.81 264 ALA A N 1
ATOM 2021 C CA . ALA A 1 264 ? -16.161 -1.597 16.458 1.00 91.81 264 ALA A CA 1
ATOM 2022 C C . ALA A 1 264 ? -15.938 -3.009 17.034 1.00 91.81 264 ALA A C 1
ATOM 2024 O O . ALA A 1 264 ? -14.951 -3.655 16.686 1.00 91.81 264 ALA A O 1
ATOM 2025 N N . ASP A 1 265 ? -16.877 -3.532 17.827 1.00 90.25 265 ASP A N 1
ATOM 2026 C CA . ASP A 1 265 ? -16.818 -4.904 18.352 1.00 90.25 265 ASP A CA 1
ATOM 2027 C C . ASP A 1 265 ? -16.791 -5.953 17.224 1.00 90.25 265 ASP A C 1
ATOM 2029 O O . ASP A 1 265 ? -15.921 -6.829 17.202 1.00 90.25 265 ASP A O 1
ATOM 2033 N N . ILE A 1 266 ? -17.700 -5.839 16.243 1.00 89.31 266 ILE A N 1
ATOM 2034 C CA . ILE A 1 266 ? -17.768 -6.746 15.083 1.00 89.31 266 ILE A CA 1
ATOM 2035 C C . ILE A 1 266 ? -16.493 -6.652 14.237 1.00 89.31 266 ILE A C 1
ATOM 2037 O O . ILE A 1 266 ? -15.966 -7.682 13.806 1.00 89.31 266 ILE A O 1
ATOM 2041 N N . ALA A 1 267 ? -15.976 -5.444 13.998 1.00 91.06 267 ALA A N 1
ATOM 2042 C CA . ALA A 1 267 ? -14.747 -5.234 13.242 1.00 91.06 267 ALA A CA 1
ATOM 2043 C C . ALA A 1 267 ? -13.541 -5.841 13.967 1.00 91.06 267 ALA A C 1
ATOM 2045 O O . ALA A 1 267 ? -12.813 -6.614 13.353 1.00 91.06 267 ALA A O 1
ATOM 2046 N N . CYS A 1 268 ? -13.363 -5.577 15.263 1.00 90.88 268 CYS A N 1
ATOM 2047 C CA . CYS A 1 268 ? -12.271 -6.145 16.052 1.00 90.88 268 CYS A CA 1
ATOM 2048 C C . CYS A 1 268 ? -12.296 -7.676 16.064 1.00 90.88 268 CYS A C 1
ATOM 2050 O O . CYS A 1 268 ? -11.277 -8.301 15.769 1.00 90.88 268 CYS A O 1
ATOM 2052 N N . ASN A 1 269 ? -13.462 -8.286 16.295 1.00 87.62 269 ASN A N 1
ATOM 2053 C CA . ASN A 1 269 ? -13.606 -9.739 16.236 1.00 87.62 269 ASN A CA 1
ATOM 2054 C C . ASN A 1 269 ? -13.335 -10.303 14.823 1.00 87.62 269 ASN A C 1
ATOM 2056 O O . ASN A 1 269 ? -12.722 -11.358 14.683 1.00 87.62 269 ASN A O 1
ATOM 2060 N N . SER A 1 270 ? -13.721 -9.567 13.771 1.00 86.19 270 SER A N 1
ATOM 2061 C CA . SER A 1 270 ? -13.447 -9.921 12.367 1.00 86.19 270 SER A CA 1
ATOM 2062 C C . SER A 1 270 ? -11.982 -9.721 11.946 1.00 86.19 270 SER A C 1
ATOM 2064 O O . SER A 1 270 ? -11.559 -10.306 10.949 1.00 86.19 270 SER A O 1
ATOM 2066 N N . ILE A 1 271 ? -11.220 -8.880 12.656 1.00 87.69 271 ILE A N 1
ATOM 2067 C CA . ILE A 1 271 ? -9.784 -8.660 12.425 1.00 87.69 271 ILE A CA 1
ATOM 2068 C C . ILE A 1 271 ? -8.970 -9.800 13.039 1.00 87.69 271 ILE A C 1
ATOM 2070 O O . ILE A 1 271 ? -8.050 -10.288 12.390 1.00 87.69 271 ILE A O 1
ATOM 2074 N N . GLY A 1 272 ? -9.321 -10.240 14.251 1.00 82.50 272 GLY A N 1
ATOM 2075 C CA . GLY A 1 272 ? -8.648 -11.345 14.929 1.00 82.50 272 GLY A CA 1
ATOM 2076 C C . GLY A 1 272 ? -9.495 -11.957 16.044 1.00 82.50 272 GLY A C 1
ATOM 2077 O O . GLY A 1 272 ? -10.043 -11.250 16.886 1.00 82.50 272 GLY A O 1
ATOM 2078 N N . ASN A 1 273 ? -9.531 -13.294 16.097 1.00 77.38 273 ASN A N 1
ATOM 2079 C CA . ASN A 1 273 ? -10.344 -14.085 17.042 1.00 77.38 273 ASN A CA 1
ATOM 2080 C C . ASN A 1 273 ? -9.990 -13.884 18.535 1.00 77.38 273 ASN A C 1
ATOM 2082 O O . ASN A 1 273 ? -10.643 -14.444 19.410 1.00 77.38 273 ASN A O 1
ATOM 2086 N N . GLU A 1 274 ? -8.918 -13.148 18.817 1.00 81.31 274 GLU A N 1
ATOM 2087 C CA . GLU A 1 274 ? -8.394 -12.824 20.148 1.00 81.31 274 GLU A CA 1
ATOM 2088 C C . GLU A 1 274 ? -8.881 -11.470 20.694 1.00 81.31 274 GLU A C 1
ATOM 2090 O O . GLU A 1 274 ? -8.658 -11.165 21.868 1.00 81.31 274 GLU A O 1
ATOM 2095 N N . PHE A 1 275 ? -9.552 -10.662 19.865 1.00 87.19 275 PHE A N 1
ATOM 2096 C CA . PHE A 1 275 ? -10.182 -9.418 20.292 1.00 87.19 275 PHE A CA 1
ATOM 2097 C C . PHE A 1 275 ? -11.640 -9.659 20.696 1.00 87.19 275 PHE A C 1
ATOM 2099 O O . PHE A 1 275 ? -12.430 -10.236 19.942 1.00 87.19 275 PHE A O 1
ATOM 2106 N N . ASN A 1 276 ? -11.997 -9.172 21.887 1.00 83.75 276 ASN A N 1
ATOM 2107 C CA . ASN A 1 276 ? -13.336 -9.335 22.461 1.00 83.75 276 ASN A CA 1
ATOM 2108 C C . ASN A 1 276 ? -14.212 -8.083 22.338 1.00 83.75 276 ASN A C 1
ATOM 2110 O O . ASN A 1 276 ? -15.430 -8.196 22.445 1.00 83.75 276 ASN A O 1
ATOM 2114 N N . SER A 1 277 ? -13.606 -6.909 22.157 1.00 90.31 277 SER A N 1
ATOM 2115 C CA . SER A 1 277 ? -14.315 -5.642 21.968 1.00 90.31 277 SER A CA 1
ATOM 2116 C C . SER A 1 277 ? -13.446 -4.605 21.256 1.00 90.31 277 SER A C 1
ATOM 2118 O O . SER A 1 277 ? -12.228 -4.787 21.116 1.00 90.31 277 SER A O 1
ATOM 2120 N N . GLY A 1 278 ? -14.066 -3.505 20.830 1.00 92.88 278 GLY A N 1
ATOM 2121 C CA . GLY A 1 278 ? -13.405 -2.382 20.179 1.00 92.88 278 GLY A CA 1
ATOM 2122 C C . GLY A 1 278 ? -14.045 -1.027 20.466 1.00 92.88 278 GLY A C 1
ATOM 2123 O O . GLY A 1 278 ? -15.199 -0.929 20.863 1.00 92.88 278 GLY A O 1
ATOM 2124 N N . VAL A 1 279 ? -13.288 0.041 20.221 1.00 94.88 279 VAL A N 1
ATOM 2125 C CA . VAL A 1 279 ? -13.800 1.419 20.140 1.00 94.88 279 VAL A CA 1
ATOM 2126 C C . VAL A 1 279 ? -13.190 2.131 18.940 1.00 94.88 279 VAL A C 1
ATOM 2128 O O . VAL A 1 279 ? -12.064 1.830 18.543 1.00 94.88 279 VAL A O 1
ATOM 2131 N N . PHE A 1 280 ? -13.901 3.110 18.388 1.00 95.25 280 PHE A N 1
ATOM 2132 C CA . PHE A 1 280 ? -13.300 4.056 17.453 1.00 95.25 280 PHE A CA 1
ATOM 2133 C C . PHE A 1 280 ? -12.516 5.134 18.214 1.00 95.25 280 PHE A C 1
ATOM 2135 O O . PHE A 1 280 ? -12.924 5.595 19.281 1.00 95.25 280 PHE A O 1
ATOM 2142 N N . LEU A 1 281 ? -11.363 5.506 17.666 1.00 93.31 281 LEU A N 1
ATOM 2143 C CA . LEU A 1 281 ? -10.545 6.635 18.091 1.00 93.31 281 LEU A CA 1
ATOM 2144 C C . LEU A 1 281 ? -10.675 7.758 17.051 1.00 93.31 281 LEU A C 1
ATOM 2146 O O . LEU A 1 281 ? -10.912 7.453 15.881 1.00 93.31 281 LEU A O 1
ATOM 2150 N N . PRO A 1 282 ? -10.440 9.031 17.426 1.00 90.31 282 PRO A N 1
ATOM 2151 C CA . PRO A 1 282 ? -10.386 10.124 16.462 1.00 90.31 282 PRO A CA 1
ATOM 2152 C C . PRO A 1 282 ? -9.407 9.827 15.321 1.00 90.31 282 PRO A C 1
ATOM 2154 O O . PRO A 1 282 ? -8.270 9.403 15.571 1.00 90.31 282 PRO A O 1
ATOM 2157 N N . SER A 1 283 ? -9.836 10.081 14.083 1.00 87.56 283 SER A N 1
ATOM 2158 C CA . SER A 1 283 ? -8.988 9.963 12.896 1.00 87.56 283 SER A CA 1
ATOM 2159 C C . SER A 1 283 ? -7.661 10.717 13.050 1.00 87.56 283 SER A C 1
ATOM 2161 O O . SER A 1 283 ? -7.579 11.842 13.548 1.00 87.56 283 SER A O 1
ATOM 2163 N N . ASN A 1 284 ? -6.573 10.058 12.645 1.00 81.38 284 ASN A N 1
ATOM 2164 C CA . ASN A 1 284 ? -5.221 10.599 12.755 1.00 81.38 284 ASN A CA 1
ATOM 2165 C C . ASN A 1 284 ? -4.340 10.042 11.628 1.00 81.38 284 ASN A C 1
ATOM 2167 O O . ASN A 1 284 ? -3.674 9.015 11.771 1.00 81.38 284 ASN A O 1
ATOM 2171 N N . THR A 1 285 ? -4.348 10.735 10.490 1.00 72.38 285 THR A N 1
ATOM 2172 C CA . THR A 1 285 ? -3.631 10.332 9.272 1.00 72.38 285 THR A CA 1
ATOM 2173 C C . THR A 1 285 ? -2.115 10.467 9.369 1.00 72.38 285 THR A C 1
ATOM 2175 O O . THR A 1 285 ? -1.413 9.764 8.650 1.00 72.38 285 THR A O 1
ATOM 2178 N N . SER A 1 286 ? -1.571 11.296 10.268 1.00 69.44 286 SER A N 1
ATOM 2179 C CA . SER A 1 286 ? -0.116 11.357 10.476 1.00 69.44 286 SER A CA 1
ATOM 2180 C C . SER A 1 286 ? 0.412 10.160 11.271 1.00 69.44 286 SER A C 1
ATOM 2182 O O . SER A 1 286 ? 1.551 9.750 11.059 1.00 69.44 286 SER A O 1
ATOM 2184 N N . LEU A 1 287 ? -0.409 9.569 12.148 1.00 66.25 287 LEU A N 1
ATOM 2185 C CA . LEU A 1 287 ? -0.043 8.393 12.942 1.00 66.25 287 LEU A CA 1
ATOM 2186 C C . LEU A 1 287 ? -0.431 7.063 12.277 1.00 66.25 287 LEU A C 1
ATOM 2188 O O . LEU A 1 287 ? 0.316 6.092 12.382 1.00 66.25 287 LEU A O 1
ATOM 2192 N N . TYR A 1 288 ? -1.584 7.021 11.603 1.00 70.44 288 TYR A N 1
ATOM 2193 C CA . TYR A 1 288 ? -2.162 5.804 11.020 1.00 70.44 288 TYR A CA 1
ATOM 2194 C C . TYR A 1 288 ? -2.251 5.829 9.486 1.00 70.44 288 TYR A C 1
ATOM 2196 O O . TYR A 1 288 ? -2.775 4.887 8.885 1.00 70.44 288 TYR A O 1
ATOM 2204 N N . GLY A 1 289 ? -1.704 6.851 8.820 1.00 70.62 289 GLY A N 1
ATOM 2205 C CA . GLY A 1 289 ? -1.744 7.020 7.360 1.00 70.62 289 GLY A CA 1
ATOM 2206 C C . GLY A 1 289 ? -3.153 7.259 6.804 1.00 70.62 289 GLY A C 1
ATOM 2207 O O . GLY A 1 289 ? -4.134 7.252 7.546 1.00 70.62 289 GLY A O 1
ATOM 2208 N N . SER A 1 290 ? -3.260 7.389 5.481 1.00 75.44 290 SER A N 1
ATOM 2209 C CA . SER A 1 290 ? -4.537 7.431 4.755 1.00 75.44 290 SER A CA 1
ATOM 2210 C C . SER A 1 290 ? -4.651 6.333 3.686 1.00 75.44 290 SER A C 1
ATOM 2212 O O . SER A 1 290 ? -3.676 5.647 3.362 1.00 75.44 290 SER A O 1
ATOM 2214 N N . ASN A 1 291 ? -5.861 6.160 3.154 1.00 77.25 291 ASN A N 1
ATOM 2215 C CA . ASN A 1 291 ? -6.175 5.423 1.931 1.00 77.25 291 ASN A CA 1
ATOM 2216 C C . ASN A 1 291 ? -7.298 6.171 1.201 1.00 77.25 291 ASN A C 1
ATOM 2218 O O . ASN A 1 291 ? -8.390 6.310 1.743 1.00 77.25 291 ASN A O 1
ATOM 2222 N N . ASP A 1 292 ? -7.041 6.626 -0.025 1.00 79.62 292 ASP A N 1
ATOM 2223 C CA . ASP A 1 292 ? -7.977 7.464 -0.788 1.00 79.62 292 ASP A CA 1
ATOM 2224 C C . ASP A 1 292 ? -9.254 6.709 -1.210 1.00 79.62 292 ASP A C 1
ATOM 2226 O O . ASP A 1 292 ? -10.283 7.320 -1.506 1.00 79.62 292 ASP A O 1
ATOM 2230 N N . ARG A 1 293 ? -9.231 5.367 -1.209 1.00 84.56 293 ARG A N 1
ATOM 2231 C CA . ARG A 1 293 ? -10.433 4.548 -1.403 1.00 84.56 293 ARG A CA 1
ATOM 2232 C C . ARG A 1 293 ? -11.189 4.447 -0.081 1.00 84.56 293 ARG A C 1
ATOM 2234 O O . ARG A 1 293 ? -11.026 3.483 0.667 1.00 84.56 293 ARG A O 1
ATOM 2241 N N . VAL A 1 294 ? -12.054 5.424 0.168 1.00 89.75 294 VAL A N 1
ATOM 2242 C CA . VAL A 1 294 ? -12.868 5.500 1.387 1.00 89.75 294 VAL A CA 1
ATOM 2243 C C . VAL A 1 294 ? -14.320 5.119 1.107 1.00 89.75 294 VAL A C 1
ATOM 2245 O O . VAL A 1 294 ? -14.869 5.432 0.047 1.00 89.75 294 VAL A O 1
ATOM 2248 N N . TYR A 1 295 ? -14.951 4.430 2.055 1.00 92.31 295 TYR A N 1
ATOM 2249 C CA . TYR A 1 295 ? -16.391 4.179 2.081 1.00 92.31 295 TYR A CA 1
ATOM 2250 C C . TYR A 1 295 ? -17.019 4.825 3.327 1.00 92.31 295 TYR A C 1
ATOM 2252 O O . TYR A 1 295 ? -16.369 4.9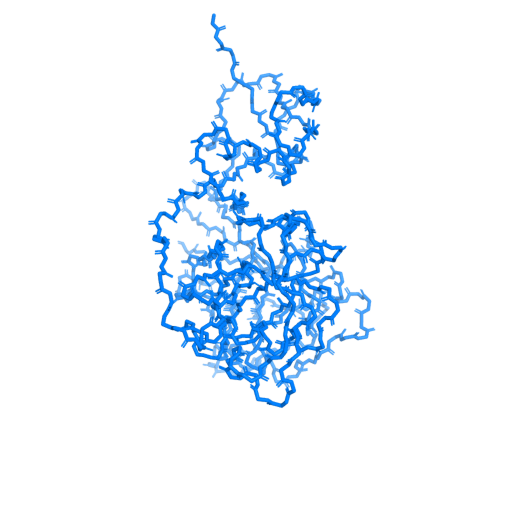60 4.358 1.00 92.31 295 TYR A O 1
ATOM 2260 N N . THR A 1 296 ? -18.284 5.213 3.230 1.00 91.19 296 THR A N 1
ATOM 2261 C CA . THR A 1 296 ? -19.104 5.859 4.274 1.00 91.19 296 THR A CA 1
ATOM 2262 C C . THR A 1 296 ? -20.384 5.048 4.506 1.00 91.19 296 THR A C 1
ATOM 2264 O O . THR A 1 296 ? -20.705 4.168 3.698 1.00 91.19 296 THR A O 1
ATOM 2267 N N . ASN A 1 297 ? -21.137 5.366 5.565 1.00 88.62 297 ASN A N 1
ATOM 2268 C CA . ASN A 1 297 ? -22.461 4.807 5.858 1.00 88.62 297 ASN A CA 1
ATOM 2269 C C . ASN A 1 297 ? -22.433 3.300 6.191 1.00 88.62 297 ASN A C 1
ATOM 2271 O O . ASN A 1 297 ? -23.214 2.505 5.663 1.00 88.62 297 ASN A O 1
ATOM 2275 N N . PHE A 1 298 ? -21.514 2.908 7.077 1.00 87.44 298 PHE A N 1
ATOM 2276 C CA . PHE A 1 298 ? -21.436 1.551 7.622 1.00 87.44 298 PHE A CA 1
ATOM 2277 C C . PHE A 1 298 ? -22.400 1.416 8.800 1.00 87.44 298 PHE A C 1
ATOM 2279 O O . PHE A 1 298 ? -22.122 1.895 9.895 1.00 87.44 298 PHE A O 1
ATOM 2286 N N . THR A 1 299 ? -23.531 0.739 8.593 1.00 84.31 299 THR A N 1
ATOM 2287 C CA . THR A 1 299 ? -24.548 0.558 9.639 1.00 84.31 299 THR A CA 1
ATOM 2288 C C . THR A 1 299 ? -24.830 -0.922 9.868 1.00 84.31 299 THR A C 1
ATOM 2290 O O . THR A 1 299 ? -25.132 -1.657 8.932 1.00 84.31 299 THR A O 1
ATOM 2293 N N . CYS A 1 300 ? -24.724 -1.378 11.118 1.00 79.69 300 CYS A N 1
ATOM 2294 C CA . CYS A 1 300 ? -25.028 -2.756 11.502 1.00 79.69 300 CYS A CA 1
ATOM 2295 C C . CYS A 1 300 ? -26.471 -2.845 12.027 1.00 79.69 300 CYS A C 1
ATOM 2297 O O . CYS A 1 300 ? -26.828 -2.151 12.982 1.00 79.69 300 CYS A O 1
ATOM 2299 N N . GLN A 1 301 ? -27.305 -3.722 11.462 1.00 69.50 301 GLN A N 1
ATOM 2300 C CA . GLN A 1 301 ? -28.640 -3.974 12.016 1.00 69.50 301 GLN A CA 1
ATOM 2301 C C . GLN A 1 301 ? -28.555 -4.900 13.237 1.00 69.50 301 GLN A C 1
ATOM 2303 O O . GLN A 1 301 ? -28.208 -6.073 13.119 1.00 69.50 301 GLN A O 1
ATOM 2308 N N . TYR A 1 302 ? -28.919 -4.401 14.422 1.00 59.91 302 TYR A N 1
ATOM 2309 C CA . TYR A 1 302 ? -29.005 -5.241 15.619 1.00 59.91 302 TYR A CA 1
ATOM 2310 C C . TYR A 1 302 ? -30.198 -6.204 15.540 1.00 59.91 302 TYR A C 1
ATOM 2312 O O . TYR A 1 302 ? -31.349 -5.809 15.731 1.00 59.91 302 TYR A O 1
ATOM 2320 N N . GLY A 1 303 ? -29.918 -7.490 15.319 1.00 52.06 303 GLY A N 1
ATOM 2321 C CA . GLY A 1 303 ? -30.941 -8.533 15.282 1.00 52.06 303 GLY A CA 1
ATOM 2322 C C . GLY A 1 303 ? -30.375 -9.944 15.426 1.00 52.06 303 GLY A C 1
ATOM 2323 O O . GLY A 1 303 ? -30.103 -10.604 14.436 1.00 52.06 303 GLY A O 1
ATOM 2324 N N . TYR A 1 304 ? -30.258 -10.424 16.668 1.00 42.97 304 TYR A N 1
ATOM 2325 C CA . TYR A 1 304 ? -30.063 -11.840 17.025 1.00 42.97 304 TYR A CA 1
ATOM 2326 C C . TYR A 1 304 ? -29.013 -12.638 16.220 1.00 42.97 304 TYR A C 1
ATOM 2328 O O . TYR A 1 304 ? -29.336 -13.600 15.526 1.00 42.97 304 TYR A O 1
ATOM 2336 N N . GLY A 1 305 ? -27.734 -12.347 16.468 1.00 51.75 305 GLY A N 1
ATOM 2337 C CA . GLY A 1 305 ? -26.679 -13.363 16.362 1.00 51.75 305 GLY A CA 1
ATOM 2338 C C . GLY A 1 305 ? -25.920 -13.459 15.041 1.00 51.75 305 GLY A C 1
ATOM 2339 O O . GLY A 1 305 ? -25.161 -14.412 14.881 1.00 51.75 305 GLY A O 1
ATOM 2340 N N . SER A 1 306 ? -26.057 -12.498 14.125 1.00 53.66 306 SER A N 1
ATOM 2341 C CA . SER A 1 306 ? -25.114 -12.357 13.015 1.00 53.66 306 SER A CA 1
ATOM 2342 C C . SER A 1 306 ? -23.968 -11.417 13.425 1.00 53.66 306 SER A C 1
ATOM 2344 O O . SER A 1 306 ? -24.133 -10.221 13.641 1.00 53.66 306 SER A O 1
ATOM 2346 N N . SER A 1 307 ? -22.793 -12.006 13.658 1.00 64.25 307 SER A N 1
ATOM 2347 C CA . SER A 1 307 ? -21.602 -11.334 14.198 1.00 64.25 307 SER A CA 1
ATOM 2348 C C . SER A 1 307 ? -20.588 -10.994 13.102 1.00 64.25 307 SER A C 1
ATOM 2350 O O . SER A 1 307 ? -19.385 -11.152 13.300 1.00 64.25 307 SER A O 1
ATOM 2352 N N . SER A 1 308 ? -21.060 -10.637 11.904 1.00 77.62 308 SER A N 1
ATOM 2353 C CA . SER A 1 308 ? -20.212 -10.526 10.718 1.00 77.62 308 SER A CA 1
ATOM 2354 C C . SER A 1 308 ? -20.178 -9.112 10.163 1.00 77.62 308 SER A C 1
ATOM 2356 O O . SER A 1 308 ? -21.213 -8.480 9.968 1.00 77.62 308 SER A O 1
ATOM 2358 N N . ILE A 1 309 ? -18.980 -8.653 9.794 1.00 84.56 309 ILE A N 1
ATOM 2359 C CA . ILE A 1 309 ? -18.792 -7.368 9.113 1.00 84.56 309 ILE A CA 1
ATOM 2360 C C . ILE A 1 309 ? -19.614 -7.269 7.811 1.00 84.56 309 ILE A C 1
ATOM 2362 O O . ILE A 1 309 ? -20.005 -6.173 7.422 1.00 84.56 309 ILE A O 1
ATOM 2366 N N . TYR A 1 310 ? -19.950 -8.405 7.176 1.00 83.06 310 TYR A N 1
ATOM 2367 C CA . TYR A 1 310 ? -20.843 -8.471 6.009 1.00 83.06 310 TYR A CA 1
ATOM 2368 C C . TYR A 1 310 ? -22.208 -7.808 6.243 1.00 83.06 310 TYR A C 1
ATOM 2370 O O . TYR A 1 310 ? -22.744 -7.197 5.320 1.00 83.06 310 TYR A O 1
ATOM 2378 N N . ASP A 1 311 ? -22.765 -7.894 7.451 1.00 81.75 311 ASP A N 1
ATOM 2379 C CA . ASP A 1 311 ? -24.079 -7.314 7.743 1.00 81.75 311 ASP A CA 1
ATOM 2380 C C . ASP A 1 311 ? -24.015 -5.781 7.813 1.00 81.75 311 ASP A C 1
ATOM 2382 O O . ASP A 1 311 ? -24.984 -5.102 7.473 1.00 81.75 311 ASP A O 1
ATOM 2386 N N . CYS A 1 312 ? -22.845 -5.247 8.179 1.00 83.50 312 CYS A N 1
ATOM 2387 C CA . CYS A 1 312 ? -22.5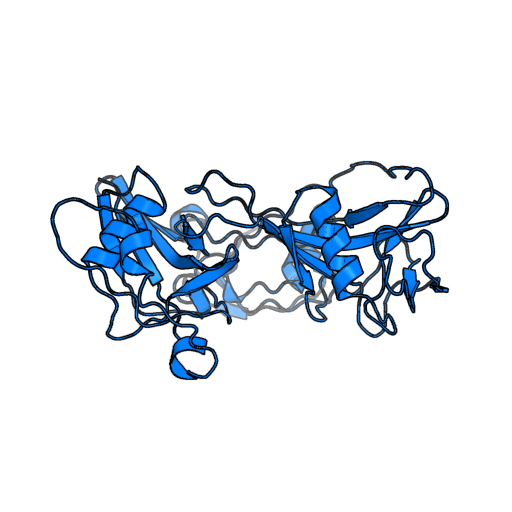74 -3.821 8.341 1.00 83.50 312 CYS A CA 1
ATOM 2388 C C . CYS A 1 312 ? -22.186 -3.092 7.040 1.00 83.50 312 CYS A C 1
ATOM 2390 O O . CYS A 1 312 ? -22.217 -1.862 6.998 1.00 83.50 312 CYS A O 1
ATOM 2392 N N . ILE A 1 313 ? -21.794 -3.821 5.982 1.00 84.38 313 ILE A N 1
ATOM 2393 C CA . ILE A 1 313 ? -21.368 -3.228 4.696 1.00 84.38 313 ILE A CA 1
ATOM 2394 C C . ILE A 1 313 ? -22.491 -3.101 3.656 1.00 84.38 313 ILE A C 1
ATOM 2396 O O . ILE A 1 313 ? -22.250 -2.561 2.580 1.00 84.38 313 ILE A O 1
ATOM 2400 N N . ASN A 1 314 ? -23.704 -3.589 3.939 1.00 80.88 314 ASN A N 1
ATOM 2401 C CA . ASN A 1 314 ? -24.802 -3.617 2.960 1.00 80.88 314 ASN A CA 1
ATOM 2402 C C . ASN A 1 314 ? -25.205 -2.221 2.456 1.00 80.88 314 ASN A C 1
ATOM 2404 O O . ASN A 1 314 ? -25.508 -2.055 1.276 1.00 80.88 314 ASN A O 1
ATOM 2408 N N . ASP A 1 315 ? -25.172 -1.226 3.343 1.00 82.44 315 ASP A N 1
ATOM 2409 C CA . ASP A 1 315 ? -25.498 0.169 3.035 1.00 82.44 315 ASP A CA 1
ATOM 2410 C C . ASP A 1 315 ? -24.257 1.046 2.774 1.00 82.44 315 ASP A C 1
ATOM 2412 O O . ASP A 1 315 ? -24.402 2.247 2.512 1.00 82.44 315 ASP A O 1
ATOM 2416 N N . ALA A 1 316 ? -23.052 0.462 2.799 1.00 88.06 316 ALA A N 1
ATOM 2417 C CA . ALA A 1 316 ? -21.796 1.185 2.629 1.00 88.06 316 ALA A CA 1
ATOM 2418 C C . ALA A 1 316 ? -21.628 1.699 1.191 1.00 88.06 316 ALA A C 1
ATOM 2420 O O . ALA A 1 316 ? -21.881 0.994 0.210 1.00 88.06 316 ALA A O 1
ATOM 2421 N N . ARG A 1 317 ? -21.164 2.943 1.048 1.00 89.50 317 ARG A N 1
ATOM 2422 C CA . ARG A 1 317 ? -21.029 3.625 -0.252 1.00 89.50 317 ARG A CA 1
ATOM 2423 C C . ARG A 1 317 ? -19.644 4.218 -0.406 1.00 89.50 317 ARG A C 1
ATOM 2425 O O . ARG A 1 317 ? -19.084 4.719 0.559 1.00 89.50 317 ARG A O 1
ATOM 2432 N N . SER A 1 318 ? -19.111 4.195 -1.625 1.00 89.56 318 SER A N 1
ATOM 2433 C CA . SER A 1 318 ? -17.868 4.897 -1.950 1.00 89.56 318 SER A CA 1
ATOM 2434 C C . SER A 1 318 ? -18.027 6.396 -1.675 1.00 89.56 318 SER A C 1
ATOM 2436 O O . SER A 1 318 ? -19.017 7.006 -2.075 1.00 89.56 318 SER A O 1
ATOM 2438 N N . ALA A 1 319 ? -17.041 6.970 -0.990 1.00 84.62 319 ALA A N 1
ATOM 2439 C CA . ALA A 1 319 ? -17.019 8.361 -0.558 1.00 84.62 319 ALA A CA 1
ATOM 2440 C C . ALA A 1 319 ? -16.203 9.265 -1.507 1.00 84.62 319 ALA A C 1
ATOM 2442 O O . ALA A 1 319 ? -15.704 10.298 -1.076 1.00 84.62 319 ALA A O 1
ATOM 2443 N N . ASN A 1 320 ? -16.058 8.887 -2.786 1.00 65.00 320 ASN A N 1
ATOM 2444 C CA . ASN A 1 320 ? -15.128 9.510 -3.746 1.00 65.00 320 ASN A CA 1
ATOM 2445 C C . ASN A 1 320 ? -15.327 11.026 -3.988 1.00 65.00 320 ASN A C 1
ATOM 2447 O O . ASN A 1 320 ? -14.419 11.662 -4.515 1.00 65.00 320 ASN A O 1
ATOM 2451 N N . ASP A 1 321 ? -16.473 11.600 -3.604 1.00 60.06 321 ASP A N 1
ATOM 2452 C CA . ASP A 1 321 ? -16.768 13.042 -3.695 1.00 60.06 321 ASP A CA 1
ATOM 2453 C C . ASP A 1 321 ? -16.765 13.761 -2.320 1.00 60.06 321 ASP A C 1
ATOM 2455 O O . ASP A 1 321 ? -17.045 14.958 -2.236 1.00 60.06 321 ASP A O 1
ATOM 2459 N N . SER A 1 322 ? -16.464 13.052 -1.223 1.00 70.31 322 SER A N 1
ATOM 2460 C CA . SER A 1 322 ? -16.422 13.605 0.138 1.00 70.31 322 SER A CA 1
ATOM 2461 C C . SER A 1 322 ? -15.008 14.052 0.514 1.00 70.31 322 SER A C 1
ATOM 2463 O O . SER A 1 322 ? -14.149 13.241 0.863 1.00 70.31 322 SER A O 1
ATOM 2465 N N . ILE A 1 323 ? -14.789 15.371 0.499 1.00 66.19 323 ILE A N 1
ATOM 2466 C CA . ILE A 1 323 ? -13.547 16.010 0.976 1.00 66.19 323 ILE A CA 1
ATOM 2467 C C . ILE A 1 323 ? -13.254 15.633 2.440 1.00 66.19 323 ILE A C 1
ATOM 2469 O O . ILE A 1 323 ? -12.097 15.486 2.816 1.00 66.19 323 ILE A O 1
ATOM 2473 N N . GLU A 1 324 ? -14.300 15.448 3.246 1.00 74.62 324 GLU A N 1
ATOM 2474 C CA . GLU A 1 324 ? -14.215 15.078 4.660 1.00 74.62 324 GLU A CA 1
ATOM 2475 C C . GLU A 1 324 ? -13.710 13.639 4.842 1.00 74.62 324 GLU A C 1
ATOM 2477 O O . GLU A 1 324 ? -12.721 13.408 5.535 1.00 74.62 324 GLU A O 1
ATOM 2482 N N . CYS A 1 325 ? -14.303 12.671 4.138 1.00 83.38 325 CYS A N 1
ATOM 2483 C CA . CYS A 1 325 ? -13.875 11.274 4.226 1.00 83.38 325 CYS A CA 1
ATOM 2484 C C . CYS A 1 325 ? -12.468 11.039 3.658 1.00 83.38 325 CYS A C 1
ATOM 2486 O O . CYS A 1 325 ? -11.756 10.164 4.150 1.00 83.38 325 CYS A O 1
ATOM 2488 N N . ALA A 1 326 ? -12.049 11.819 2.654 1.00 70.31 326 ALA A N 1
ATOM 2489 C CA . ALA A 1 326 ? -10.715 11.718 2.064 1.00 70.31 326 ALA A CA 1
ATOM 2490 C C . ALA A 1 326 ? -9.583 12.013 3.071 1.00 70.31 326 ALA A C 1
ATOM 2492 O O . ALA A 1 326 ? -8.516 11.407 2.980 1.00 70.31 326 ALA A O 1
ATOM 2493 N N . SER A 1 327 ? -9.806 12.900 4.051 1.00 74.94 327 SER A N 1
ATOM 2494 C CA . SER A 1 327 ? -8.850 13.160 5.140 1.00 74.94 327 SER A CA 1
ATOM 2495 C C . SER A 1 327 ? -9.136 12.380 6.425 1.00 74.94 327 SER A C 1
ATOM 2497 O O . SER A 1 327 ? -8.222 12.193 7.228 1.00 74.94 327 SER A O 1
ATOM 2499 N N . ASN A 1 328 ? -10.373 11.922 6.630 1.00 87.19 328 ASN A N 1
ATOM 2500 C CA . ASN A 1 328 ? -10.832 11.367 7.901 1.00 87.19 328 ASN A CA 1
ATOM 2501 C C . ASN A 1 328 ? -11.085 9.859 7.759 1.00 87.19 328 ASN A C 1
ATOM 2503 O O . ASN A 1 328 ? -12.212 9.404 7.563 1.00 87.19 328 ASN A O 1
ATOM 2507 N N . ASN A 1 329 ? -10.018 9.060 7.825 1.00 90.19 329 ASN A N 1
ATOM 2508 C CA . ASN A 1 329 ? -10.141 7.602 7.872 1.00 90.19 329 ASN A CA 1
ATOM 2509 C C . ASN A 1 329 ? -10.285 7.119 9.321 1.00 90.19 329 ASN A C 1
ATOM 2511 O O . ASN A 1 329 ? -9.490 7.496 10.185 1.00 90.19 329 ASN A O 1
ATOM 2515 N N . ALA A 1 330 ? -11.261 6.245 9.558 1.00 94.31 330 ALA A N 1
ATOM 2516 C CA . ALA A 1 330 ? -11.581 5.698 10.866 1.00 94.31 330 ALA A CA 1
ATOM 2517 C C . ALA A 1 330 ? -10.391 4.946 11.474 1.00 94.31 330 ALA A C 1
ATOM 2519 O O . ALA A 1 330 ? -9.779 4.077 10.841 1.00 94.31 330 ALA A O 1
ATOM 2520 N N . VAL A 1 331 ? -10.098 5.249 12.736 1.00 93.62 331 VAL A N 1
ATOM 2521 C CA . VAL A 1 331 ? -9.106 4.541 13.546 1.00 93.62 331 VAL A CA 1
ATOM 2522 C C . VAL A 1 331 ? -9.859 3.702 14.565 1.00 93.62 331 VAL A C 1
ATOM 2524 O O . VAL A 1 331 ? -10.738 4.203 15.256 1.00 93.62 331 VAL A O 1
ATOM 2527 N N . ILE A 1 332 ? -9.523 2.423 14.674 1.00 94.88 332 ILE A N 1
ATOM 2528 C CA . ILE A 1 332 ? -10.113 1.503 15.647 1.00 94.88 332 ILE A CA 1
ATOM 2529 C C . ILE A 1 332 ? -9.065 1.117 16.691 1.00 94.88 332 ILE A C 1
ATOM 2531 O O . ILE A 1 332 ? -7.882 1.020 16.368 1.00 94.88 332 ILE A O 1
ATOM 2535 N N . GLN A 1 333 ? -9.485 0.906 17.938 1.00 93.56 333 GLN A N 1
ATOM 2536 C CA . GLN A 1 333 ? -8.700 0.272 18.993 1.00 93.56 333 GLN A CA 1
ATOM 2537 C C . GLN A 1 333 ? -9.428 -0.979 19.483 1.00 93.56 333 GLN A C 1
ATOM 2539 O O . GLN A 1 333 ? -10.536 -0.889 20.003 1.00 93.56 333 GLN A O 1
ATOM 2544 N N . CYS A 1 334 ? -8.779 -2.129 19.341 1.00 92.62 334 CYS A N 1
ATOM 2545 C CA . CYS A 1 334 ? -9.268 -3.432 19.765 1.00 92.62 334 CYS A CA 1
ATOM 2546 C C . CYS A 1 334 ? -8.627 -3.865 21.087 1.00 92.62 334 CYS A C 1
ATOM 2548 O O . CYS A 1 334 ? -7.434 -3.640 21.326 1.00 92.62 334 CYS A O 1
ATOM 2550 N N . PHE A 1 335 ? -9.420 -4.515 21.940 1.00 90.38 335 PHE A N 1
ATOM 2551 C CA . PHE A 1 335 ? -9.013 -4.945 23.276 1.00 90.38 335 PHE A CA 1
ATOM 2552 C C . PHE A 1 335 ? -8.878 -6.463 23.349 1.00 90.38 335 PHE A C 1
ATOM 2554 O O . PHE A 1 335 ? -9.800 -7.205 22.991 1.00 90.38 335 PHE A O 1
ATOM 2561 N N . ARG A 1 336 ? -7.738 -6.923 23.873 1.00 82.88 336 ARG A N 1
ATOM 2562 C CA . ARG A 1 336 ? -7.589 -8.296 24.356 1.00 82.88 336 ARG A CA 1
ATOM 2563 C C . ARG A 1 336 ? -7.996 -8.395 25.833 1.00 82.88 336 ARG A C 1
ATOM 2565 O O . ARG A 1 336 ? -7.690 -7.458 26.578 1.00 82.88 336 ARG A O 1
ATOM 2572 N N . PRO A 1 337 ? -8.646 -9.495 26.255 1.00 62.62 337 PRO A N 1
ATOM 2573 C CA . PRO A 1 337 ? -8.931 -9.770 27.667 1.00 62.62 337 PRO A CA 1
ATOM 2574 C C . PRO A 1 337 ? -7.645 -9.915 28.504 1.00 62.62 337 PRO A C 1
ATOM 2576 O O . PRO A 1 337 ? -6.705 -10.586 28.025 1.00 62.62 337 PRO A O 1
#

Sequence (337 aa):
FRVYTPVCNDAINDQFAYAFCRRINYNSYPVYELLIGTESDYSVYNTTSVITNITCSYSSLSGCTYTTDSTNCSSYGGVAIFSCRENVTTSTSECSDGNSVRLLNYTRVYNYYADFERVSSGRVSGCVNSQYVDICADGSSDLEAIAQRACNYRDYNSRATIIPWTSDYSMSSSGIVLRNVSCGSDVYSLQGCTYEISNITECPSGILAVTCETACSNGQARMVNERVEYTSNGSARVSGRLEICINRDWASVCDDDTLSEPLADIACNSIGNEFNSGVFLPSNTSLYGSNDRVYTNFTCQYGYGSSSIYDCINDARSANDSIECASNNAVIQCFRP

Secondary structure (DSSP, 8-state):
------BBGGG--HHHHHHHHHHTT--SPPB----SS-HHHHSPTT-S-EEEEEEEETTEEEEEEEEEESS-GGGGTSB---BPPP--------PPTT--EEEEEEEEEE-SSS-SEEEEEEEEEEEETTEEEEEBSSS-TTHHHHHHHHHHTTSTTEEEEEPPS-GGGSB-SSS-EEEEEE-TT-TTSSTT-EEEEE--SB-TT-B-EEEEEEPPPSS-EEEEEEEEEE-TTS-EEEEEEEEEESSSSEEEEB-STT--HHHHHHHHHHH-TT--EEEEE---HHHH---S-EEE-------SS---HHHHSTT-EE-TT-HHHHH-B-EEEEE--

InterPro domains:
  IPR001190 SRCR domain [PF00530] (233-334)
  IPR001190 SRCR domain [PS50287] (101-213)
  IPR001190 SRCR domain [PS50287] (221-335)
  IPR001190 SRCR domain [SM00202] (221-335)
  IPR036772 SRCR-like domain superfamily [G3DSA:3.10.250.10] (100-219)
  IPR036772 SRCR-like domain superfamily [G3DSA:3.10.250.10] (222-335)
  IPR036772 SRCR-like domain superfamily [SSF56487] (119-213)
  IPR036772 SRCR-like domain superfamily [SSF56487] (235-335)

Foldseek 3Di:
DDDDAFEAQQQDDQQVQCLVLVVVPFNARWAQDLDADALVVPPDPPHQKHWHNWDDDSNHPPPIDIDMDRDANPVRSHTGDIDRDHHPPPDQQQDPPKFDWAFDSWDWDDDPFAPDRWKTKHFTWADDPRGTAFEAPPQADCLLLSQQRRLCRPANAWHKDWDFDDPNQFFIPPLKYKYNWYQPPCSRISHRIDIDIDSHGGDPRGTTMIMTGHFDDQQAKEFALWYWDADPVGWIKIKAFIWGHHPRHTAFEFPDPQDDQLLLQLRLCRSHVQFRGKDWDWFDCVRHNFDQFYKYQQHADDDPDDSTSVRRCPRIDTPNVPPRRSRTTIMMMTIGD

Radius of gyration: 22.44 Å; chains: 1; bounding box: 65×38×63 Å

pLDDT: mean 72.54, std 14.6, range [35.75, 95.25]